Protein AF-A0A7S0B4C8-F1 (afdb_monomer_lite)

Structure (mmCIF, N/CA/C/O backbone):
data_AF-A0A7S0B4C8-F1
#
_entry.id   AF-A0A7S0B4C8-F1
#
loop_
_atom_site.group_PDB
_atom_site.id
_atom_site.type_symbol
_atom_site.label_atom_id
_atom_site.label_alt_id
_atom_site.label_comp_id
_atom_site.label_asym_id
_atom_site.label_entity_id
_atom_site.label_seq_id
_atom_site.pdbx_PDB_ins_code
_atom_site.Cartn_x
_atom_site.Cartn_y
_atom_site.Cartn_z
_atom_site.occupancy
_atom_site.B_iso_or_equiv
_atom_site.auth_seq_id
_atom_site.auth_comp_id
_atom_site.auth_asym_id
_atom_site.auth_atom_id
_atom_site.pdbx_PDB_model_num
ATOM 1 N N . MET A 1 1 ? 34.944 -24.152 -35.923 1.00 38.41 1 MET A N 1
ATOM 2 C CA . MET A 1 1 ? 36.130 -25.032 -36.026 1.00 38.41 1 MET A CA 1
ATOM 3 C C . MET A 1 1 ? 36.689 -24.935 -37.443 1.00 38.41 1 MET A C 1
ATOM 5 O O . MET A 1 1 ? 35.961 -25.227 -38.379 1.00 38.41 1 MET A O 1
ATOM 9 N N . ARG A 1 2 ? 37.928 -24.449 -37.602 1.00 44.91 2 ARG A N 1
ATOM 10 C CA . ARG A 1 2 ? 38.699 -24.447 -38.865 1.00 44.91 2 ARG A CA 1
ATOM 11 C C . ARG A 1 2 ? 39.493 -25.757 -38.984 1.00 44.91 2 ARG A C 1
ATOM 13 O O . ARG A 1 2 ? 39.984 -26.221 -37.957 1.00 44.91 2 ARG A O 1
ATOM 20 N N . PRO A 1 3 ? 39.707 -26.276 -40.201 1.00 48.66 3 PRO A N 1
ATOM 21 C CA . PRO A 1 3 ? 41.049 -26.776 -40.550 1.00 48.66 3 PRO A CA 1
ATOM 22 C C . PRO A 1 3 ? 41.466 -26.334 -41.974 1.00 48.66 3 PRO A C 1
ATOM 24 O O . PRO A 1 3 ? 40.723 -26.551 -42.922 1.00 48.66 3 PRO A O 1
ATOM 27 N N . TYR A 1 4 ? 42.513 -25.513 -42.175 1.00 44.22 4 TYR A N 1
ATOM 28 C CA . TYR A 1 4 ? 43.947 -25.879 -42.317 1.00 44.22 4 TYR A CA 1
ATOM 29 C C . TYR A 1 4 ? 44.130 -27.064 -43.294 1.00 44.22 4 TYR A C 1
ATOM 31 O O . TYR A 1 4 ? 43.660 -28.154 -43.012 1.00 44.22 4 TYR A O 1
ATOM 39 N N . GLY A 1 5 ? 44.695 -26.928 -44.498 1.00 37.41 5 GLY A N 1
ATOM 40 C CA . GLY A 1 5 ? 46.013 -26.376 -44.819 1.00 37.41 5 GLY A CA 1
ATOM 41 C C . GLY A 1 5 ? 46.963 -27.545 -45.117 1.00 37.41 5 GLY A C 1
ATOM 42 O O . GLY A 1 5 ? 47.534 -28.098 -44.186 1.00 37.41 5 GLY A O 1
ATOM 43 N N . VAL A 1 6 ? 47.112 -27.943 -46.389 1.00 39.75 6 VAL A N 1
ATOM 44 C CA . VAL A 1 6 ? 48.067 -28.991 -46.803 1.00 39.75 6 VAL A CA 1
ATOM 45 C C . VAL A 1 6 ? 49.120 -28.386 -47.723 1.00 39.75 6 VAL A C 1
ATOM 47 O O . VAL A 1 6 ? 48.841 -27.881 -48.808 1.00 39.75 6 VAL A O 1
ATOM 50 N N . PHE A 1 7 ? 50.331 -28.418 -47.184 1.00 30.84 7 PHE A N 1
ATOM 51 C CA . PHE A 1 7 ? 51.601 -27.967 -47.717 1.00 30.84 7 PHE A CA 1
ATOM 52 C C . PHE A 1 7 ? 52.074 -28.834 -48.896 1.00 30.84 7 PHE A C 1
ATOM 54 O O . PHE A 1 7 ? 51.949 -30.056 -48.896 1.00 30.84 7 PHE A O 1
ATOM 61 N N . VAL A 1 8 ? 52.678 -28.150 -49.863 1.00 36.78 8 VAL A N 1
ATOM 62 C CA . VAL A 1 8 ? 53.585 -28.631 -50.917 1.00 36.78 8 VAL A CA 1
ATOM 63 C C . VAL A 1 8 ? 54.740 -29.452 -50.321 1.00 36.78 8 VAL A C 1
ATOM 65 O O . VAL A 1 8 ? 55.201 -29.070 -49.250 1.00 36.78 8 VAL A O 1
ATOM 68 N N . ILE A 1 9 ? 55.248 -30.491 -51.021 1.00 33.88 9 ILE A N 1
ATOM 69 C CA . ILE A 1 9 ? 56.693 -30.817 -51.189 1.00 33.88 9 ILE A CA 1
ATOM 70 C C . ILE A 1 9 ? 56.927 -32.106 -52.029 1.00 33.88 9 ILE A C 1
ATOM 72 O O . ILE A 1 9 ? 56.375 -33.162 -51.753 1.00 33.88 9 ILE A O 1
ATOM 76 N N . MET A 1 10 ? 57.821 -31.959 -53.020 1.00 28.95 10 MET A N 1
ATOM 77 C CA . MET A 1 10 ? 58.736 -32.928 -53.664 1.00 28.95 10 MET A CA 1
ATOM 78 C C . MET A 1 10 ? 58.247 -34.204 -54.377 1.00 28.95 10 MET A C 1
ATOM 80 O O . MET A 1 10 ? 57.952 -35.218 -53.756 1.00 28.95 10 MET A O 1
ATOM 84 N N . ALA A 1 11 ? 58.499 -34.234 -55.692 1.00 34.34 11 ALA A N 1
ATOM 85 C CA . ALA A 1 11 ? 59.130 -35.384 -56.349 1.00 34.34 11 ALA A CA 1
ATOM 86 C C . ALA A 1 11 ? 60.043 -34.905 -57.499 1.00 34.34 11 ALA A C 1
ATOM 88 O O . ALA A 1 11 ? 59.593 -34.618 -58.606 1.00 34.34 11 ALA A O 1
ATOM 89 N N . LEU A 1 12 ? 61.339 -34.784 -57.194 1.00 31.47 12 LEU A N 1
ATOM 90 C CA . LEU A 1 12 ? 62.453 -34.633 -58.132 1.00 31.47 12 LEU A CA 1
ATOM 91 C C . LEU A 1 12 ? 63.018 -36.041 -58.382 1.00 31.47 12 LEU A C 1
ATOM 93 O O . LEU A 1 12 ? 63.488 -36.668 -57.435 1.00 31.47 12 LEU A O 1
ATOM 97 N N . ALA A 1 13 ? 62.997 -36.533 -59.623 1.00 36.44 13 ALA A N 1
ATOM 98 C CA . ALA A 1 13 ? 63.696 -37.759 -60.014 1.00 36.44 13 ALA A CA 1
ATOM 99 C C . ALA A 1 13 ? 64.538 -37.506 -61.273 1.00 36.44 13 ALA A C 1
ATOM 101 O O . ALA A 1 13 ? 64.026 -37.220 -62.353 1.00 36.44 13 ALA A O 1
ATOM 102 N N . ILE A 1 14 ? 65.850 -37.575 -61.061 1.00 33.62 14 ILE A N 1
ATOM 103 C CA . ILE A 1 14 ? 66.953 -37.436 -62.010 1.00 33.62 14 ILE A CA 1
ATOM 104 C C . ILE A 1 14 ? 67.253 -38.824 -62.597 1.00 33.62 14 ILE A C 1
ATOM 106 O O . ILE A 1 14 ? 67.375 -39.783 -61.838 1.00 33.62 14 ILE A O 1
ATOM 110 N N . PHE A 1 15 ? 67.439 -38.926 -63.918 1.00 33.50 15 PHE A N 1
ATOM 111 C CA . PHE A 1 15 ? 68.070 -40.084 -64.567 1.00 33.50 15 PHE A CA 1
ATOM 112 C C . PHE A 1 15 ? 69.262 -39.619 -65.423 1.00 33.50 15 PHE A C 1
ATOM 114 O O . PHE A 1 15 ? 69.163 -38.646 -66.170 1.00 33.50 15 PHE A O 1
ATOM 121 N N . VAL A 1 16 ? 70.395 -40.302 -65.250 1.00 40.56 16 VAL A N 1
ATOM 122 C CA . VAL A 1 16 ? 71.755 -40.018 -65.754 1.00 40.56 16 VAL A CA 1
ATOM 123 C C . VAL A 1 16 ? 72.048 -40.890 -67.006 1.00 40.56 16 VAL A C 1
ATOM 125 O O . VAL A 1 16 ? 71.645 -42.048 -67.015 1.00 40.56 16 VAL A O 1
ATOM 128 N N . GLY A 1 17 ? 72.698 -40.336 -68.058 1.00 33.62 17 GLY A N 1
ATOM 129 C CA . GLY A 1 17 ? 73.044 -40.962 -69.382 1.00 33.62 17 GLY A CA 1
ATOM 130 C C . GLY A 1 17 ? 74.317 -41.851 -69.393 1.00 33.62 17 GLY A C 1
ATOM 131 O O . GLY A 1 17 ? 74.589 -42.398 -68.325 1.00 33.62 17 GLY A O 1
ATOM 132 N N . PRO A 1 18 ? 75.191 -41.967 -70.451 1.00 53.03 18 PRO A N 1
ATOM 133 C CA . PRO A 1 18 ? 75.210 -41.683 -71.930 1.00 53.03 18 PRO A CA 1
ATOM 134 C C . PRO A 1 18 ? 75.764 -42.933 -72.745 1.00 53.03 18 PRO A C 1
ATOM 136 O O . PRO A 1 18 ? 75.561 -44.026 -72.218 1.00 53.03 18 PRO A O 1
ATOM 139 N N . PRO A 1 19 ? 76.512 -42.926 -73.906 1.00 49.69 19 PRO A N 1
ATOM 140 C CA . PRO A 1 19 ? 76.831 -41.956 -74.993 1.00 49.69 19 PRO A CA 1
ATOM 141 C C . PRO A 1 19 ? 76.670 -42.499 -76.460 1.00 49.69 19 PRO A C 1
ATOM 143 O O . PRO A 1 19 ? 76.636 -43.702 -76.697 1.00 49.69 19 PRO A O 1
ATOM 146 N N . GLY A 1 20 ? 76.669 -41.630 -77.487 1.00 32.94 20 GLY A N 1
ATOM 147 C CA . GLY A 1 20 ? 76.788 -42.058 -78.899 1.00 32.94 20 GLY A CA 1
ATOM 148 C C . GLY A 1 20 ? 76.720 -40.910 -79.918 1.00 32.94 20 GLY A C 1
ATOM 149 O O . GLY A 1 20 ? 75.717 -40.212 -79.998 1.00 32.94 20 GLY A O 1
ATOM 150 N N . ALA A 1 21 ? 77.811 -40.696 -80.654 1.00 40.06 21 ALA A N 1
ATOM 151 C CA . ALA A 1 21 ? 78.088 -39.567 -81.546 1.00 40.06 21 ALA A CA 1
ATOM 152 C C . ALA A 1 21 ? 77.309 -39.575 -82.879 1.00 40.06 21 ALA A C 1
ATOM 154 O O . ALA A 1 21 ? 77.016 -40.639 -83.416 1.00 40.06 21 ALA A O 1
ATOM 155 N N . GLY A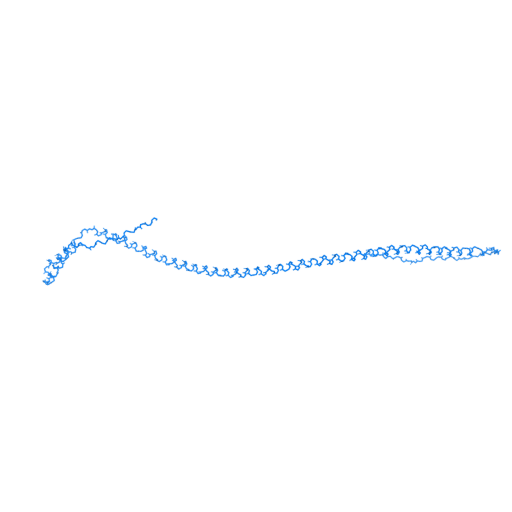 1 22 ? 77.098 -38.394 -83.480 1.00 33.62 22 GLY A N 1
ATOM 156 C CA . GLY A 1 22 ? 76.757 -38.307 -84.904 1.00 33.62 22 GLY A CA 1
ATOM 157 C C . GLY A 1 22 ? 76.148 -36.985 -85.381 1.00 33.62 22 GLY A C 1
ATOM 158 O O . GLY A 1 22 ? 74.953 -36.780 -85.251 1.00 33.62 22 GLY A O 1
ATOM 159 N N . ALA A 1 23 ? 76.992 -36.169 -86.016 1.00 37.25 23 ALA A N 1
ATOM 160 C CA . ALA A 1 23 ? 76.696 -35.218 -87.095 1.00 37.25 23 ALA A CA 1
ATOM 161 C C . ALA A 1 23 ? 75.773 -34.000 -86.855 1.00 37.25 23 ALA A C 1
ATOM 163 O O . ALA A 1 23 ? 74.598 -34.067 -86.509 1.00 37.25 23 ALA A O 1
ATOM 164 N N . ALA A 1 24 ? 76.361 -32.847 -87.175 1.00 43.16 24 ALA A N 1
ATOM 165 C CA . ALA A 1 24 ? 75.749 -31.540 -87.284 1.00 43.16 24 ALA A CA 1
ATOM 166 C C . ALA A 1 24 ? 74.614 -31.480 -88.320 1.00 43.16 24 ALA A C 1
ATOM 168 O O . ALA A 1 24 ? 74.726 -32.003 -89.425 1.00 43.16 24 ALA A O 1
ATOM 169 N N . SER A 1 25 ? 73.565 -30.732 -87.982 1.00 38.59 25 SER A N 1
ATOM 170 C CA . SER A 1 25 ? 72.690 -30.020 -88.920 1.00 38.59 25 SER A CA 1
ATOM 171 C C . SER A 1 25 ? 71.954 -28.939 -88.131 1.00 38.59 25 SER A C 1
ATOM 173 O O . SER A 1 25 ? 70.875 -29.158 -87.584 1.00 38.59 25 SER A O 1
ATOM 175 N N . SER A 1 26 ? 72.562 -27.760 -88.011 1.00 42.69 26 SER A N 1
ATOM 176 C CA . SER A 1 26 ? 71.891 -26.561 -87.514 1.00 42.69 26 SER A CA 1
ATOM 177 C C . SER A 1 26 ? 70.876 -26.084 -88.556 1.00 42.69 26 SER A C 1
ATOM 179 O O . SER A 1 26 ? 71.155 -25.189 -89.349 1.00 42.69 26 SER A O 1
ATOM 181 N N . VAL A 1 27 ? 69.693 -26.698 -88.566 1.00 41.22 27 VAL A N 1
ATOM 182 C CA . VAL A 1 27 ? 68.513 -26.177 -89.263 1.00 41.22 27 VAL A CA 1
ATOM 183 C C . VAL A 1 27 ? 67.783 -25.229 -88.310 1.00 41.22 27 VAL A C 1
ATOM 185 O O . VAL A 1 27 ? 67.171 -25.627 -87.322 1.00 41.22 27 VAL A O 1
ATOM 188 N N . SER A 1 28 ? 67.982 -23.939 -88.582 1.00 44.34 28 SER A N 1
ATOM 189 C CA . SER A 1 28 ? 67.170 -22.775 -88.208 1.00 44.34 28 SER A CA 1
ATOM 190 C C . SER A 1 28 ? 66.176 -22.947 -87.046 1.00 44.34 28 SER A C 1
ATOM 192 O O . SER A 1 28 ? 64.969 -23.072 -87.249 1.00 44.34 28 SER A O 1
ATOM 194 N N . ARG A 1 29 ? 66.654 -22.809 -85.806 1.00 45.81 29 ARG A N 1
ATOM 195 C CA . ARG A 1 29 ? 65.808 -22.564 -84.624 1.00 45.81 29 ARG A CA 1
ATOM 196 C C . ARG A 1 29 ? 65.840 -21.075 -84.248 1.00 45.81 29 ARG A C 1
ATOM 198 O O . ARG A 1 29 ? 66.124 -20.710 -83.118 1.00 45.81 29 ARG A O 1
ATOM 205 N N . GLY A 1 30 ? 65.629 -20.212 -85.245 1.00 40.44 30 GLY A N 1
ATOM 206 C CA . GLY A 1 30 ? 65.737 -18.750 -85.115 1.00 40.44 30 GLY A CA 1
ATOM 207 C C . GLY A 1 30 ? 64.424 -17.982 -85.289 1.00 40.44 30 GLY A C 1
ATOM 208 O O . GLY A 1 30 ? 64.361 -16.813 -84.930 1.00 40.44 30 GLY A O 1
ATOM 209 N N . SER A 1 31 ? 63.364 -18.614 -85.803 1.00 40.47 31 SER A N 1
ATOM 210 C CA . SER A 1 31 ? 62.107 -17.923 -86.144 1.00 40.47 31 SER A CA 1
ATOM 211 C C . SER A 1 31 ? 60.875 -18.385 -85.357 1.00 40.47 31 SER A C 1
ATOM 213 O O . SER A 1 31 ? 59.872 -17.683 -85.358 1.00 40.47 31 SER A O 1
ATOM 215 N N . GLN A 1 32 ? 60.923 -19.515 -84.639 1.00 45.97 32 GLN A N 1
ATOM 216 C CA . GLN A 1 32 ? 59.782 -19.993 -83.833 1.00 45.97 32 GLN A CA 1
ATOM 217 C C . GLN A 1 32 ? 59.845 -19.590 -82.350 1.00 45.97 32 GLN A C 1
ATOM 219 O O . GLN A 1 32 ? 58.805 -19.484 -81.706 1.00 45.97 32 GLN A O 1
ATOM 224 N N . GLN A 1 33 ? 61.030 -19.314 -81.796 1.00 51.06 33 GLN A N 1
ATOM 225 C CA . GLN A 1 33 ? 61.182 -18.931 -80.383 1.00 51.06 33 GLN A CA 1
ATOM 226 C C . GLN A 1 33 ? 60.802 -17.469 -80.116 1.00 51.06 33 GLN A C 1
ATOM 228 O O . GLN A 1 33 ? 60.230 -17.168 -79.072 1.00 51.06 33 GLN A O 1
ATOM 233 N N . SER A 1 34 ? 61.044 -16.575 -81.076 1.00 52.34 34 SER A N 1
ATOM 234 C CA . SER A 1 34 ? 60.618 -15.173 -81.008 1.00 52.34 34 SER A CA 1
ATOM 235 C C . SER A 1 34 ? 59.100 -15.032 -81.160 1.00 52.34 34 SER A C 1
ATOM 237 O O . SER A 1 34 ? 58.476 -14.319 -80.379 1.00 52.34 34 SER A O 1
ATOM 239 N N . VAL A 1 35 ? 58.478 -15.776 -82.082 1.00 58.84 35 VAL A N 1
ATOM 240 C CA . VAL A 1 35 ? 57.016 -15.763 -82.275 1.00 58.84 35 VAL A CA 1
ATOM 241 C C . VAL A 1 35 ? 56.285 -16.385 -81.076 1.00 58.84 35 VAL A C 1
ATOM 243 O O . VAL A 1 35 ? 55.300 -15.816 -80.606 1.00 58.84 35 VAL A O 1
ATOM 246 N N . ALA A 1 36 ? 56.795 -17.485 -80.506 1.00 64.31 36 ALA A N 1
ATOM 247 C CA . ALA A 1 36 ? 56.223 -18.099 -79.302 1.00 64.31 36 ALA A CA 1
ATOM 248 C C . ALA A 1 36 ? 56.399 -17.233 -78.037 1.00 64.31 36 ALA A C 1
ATOM 250 O O . ALA A 1 36 ? 55.502 -17.186 -77.192 1.00 64.31 36 ALA A O 1
ATOM 251 N N . ALA A 1 37 ? 57.522 -16.517 -77.901 1.00 71.94 37 ALA A N 1
ATOM 252 C CA . ALA A 1 37 ? 57.744 -15.580 -76.798 1.00 71.94 37 ALA A CA 1
ATOM 253 C C . ALA A 1 37 ? 56.816 -14.355 -76.888 1.00 71.94 37 ALA A C 1
ATOM 255 O O . ALA A 1 37 ? 56.207 -13.980 -75.887 1.00 71.94 37 ALA A O 1
ATOM 256 N N . VAL A 1 38 ? 56.627 -13.785 -78.084 1.00 73.75 38 VAL A N 1
ATOM 257 C CA . VAL A 1 38 ? 55.701 -12.659 -78.307 1.00 73.75 38 VAL A CA 1
ATOM 258 C C . VAL A 1 38 ? 54.241 -13.086 -78.104 1.00 73.75 38 VAL A C 1
ATOM 260 O O . VAL A 1 38 ? 53.495 -12.386 -77.423 1.00 73.75 38 VAL A O 1
ATOM 263 N N . GLN A 1 39 ? 53.831 -14.269 -78.576 1.00 78.12 39 GLN A N 1
ATOM 264 C CA . GLN A 1 39 ? 52.499 -14.820 -78.281 1.00 78.12 39 GLN A CA 1
ATOM 265 C C . GLN A 1 39 ? 52.269 -15.046 -76.779 1.00 78.12 39 GLN A C 1
ATOM 267 O O . GLN A 1 39 ? 51.164 -14.821 -76.288 1.00 78.12 39 GLN A O 1
ATOM 272 N N . LYS A 1 40 ? 53.300 -15.451 -76.025 1.00 80.31 40 LYS A N 1
ATOM 273 C CA . LYS A 1 40 ? 53.206 -15.630 -74.569 1.00 80.31 40 LYS A CA 1
ATOM 274 C C . LYS A 1 40 ? 53.049 -14.298 -73.829 1.00 80.31 40 LYS A C 1
ATOM 276 O O . LYS A 1 40 ? 52.276 -14.240 -72.877 1.00 80.31 40 LYS A O 1
ATOM 281 N N . VAL A 1 41 ? 53.704 -13.232 -74.293 1.00 81.50 41 VAL A N 1
ATOM 282 C CA . VAL A 1 41 ? 53.503 -11.868 -73.771 1.00 81.50 41 VAL A CA 1
ATOM 283 C C . VAL A 1 41 ? 52.101 -11.352 -74.104 1.00 81.50 41 VAL A C 1
ATOM 285 O O . VAL A 1 41 ? 51.423 -10.848 -73.215 1.00 81.50 41 VAL A O 1
ATOM 288 N N . ILE A 1 42 ? 51.610 -11.551 -75.333 1.00 82.31 42 ILE A N 1
ATOM 289 C CA . ILE A 1 42 ? 50.233 -11.183 -75.714 1.00 82.31 42 ILE A CA 1
ATOM 290 C C . ILE A 1 42 ? 49.210 -11.948 -74.866 1.00 82.31 42 ILE A C 1
ATOM 292 O O . ILE A 1 42 ? 48.239 -11.357 -74.396 1.00 82.31 42 ILE A O 1
ATOM 296 N N . LYS A 1 43 ? 49.444 -13.240 -74.603 1.00 85.25 43 LYS A N 1
ATOM 297 C CA . LYS A 1 43 ? 48.588 -14.048 -73.728 1.00 85.25 43 LYS A CA 1
ATOM 298 C C . LYS A 1 43 ? 48.618 -13.554 -72.281 1.00 85.25 43 LYS A C 1
ATOM 300 O O . LYS A 1 43 ? 47.562 -13.413 -71.687 1.00 85.25 43 LYS A O 1
ATOM 305 N N . MET A 1 44 ? 49.790 -13.210 -71.743 1.00 83.38 44 MET A N 1
ATOM 306 C CA . MET A 1 44 ? 49.914 -12.658 -70.390 1.00 83.38 44 MET A CA 1
ATOM 307 C C . MET A 1 44 ? 49.238 -11.282 -70.262 1.00 83.38 44 MET A C 1
ATOM 309 O O . MET A 1 44 ? 48.543 -11.045 -69.280 1.00 83.38 44 MET A O 1
ATOM 313 N N . LEU A 1 45 ? 49.360 -10.406 -71.267 1.00 84.38 45 LEU A N 1
ATOM 314 C CA . LEU A 1 45 ? 48.648 -9.121 -71.305 1.00 84.38 45 LEU A CA 1
ATOM 315 C C . LEU A 1 45 ? 47.131 -9.306 -71.445 1.00 84.38 45 LEU A C 1
ATOM 317 O O . LEU A 1 45 ? 46.362 -8.601 -70.793 1.00 84.38 45 LEU A O 1
ATOM 321 N N . THR A 1 46 ? 46.693 -10.284 -72.240 1.00 85.56 46 THR A N 1
ATOM 322 C CA . THR A 1 46 ? 45.270 -10.628 -72.377 1.00 85.56 46 THR A CA 1
ATOM 323 C C . THR A 1 46 ? 44.721 -11.178 -71.059 1.00 85.56 46 THR A C 1
ATOM 325 O O . THR A 1 46 ? 43.706 -10.681 -70.575 1.00 85.56 46 THR A O 1
ATOM 328 N N . ASP A 1 47 ? 45.426 -12.109 -70.417 1.00 88.00 47 ASP A N 1
ATOM 329 C CA . ASP A 1 47 ? 45.053 -12.682 -69.120 1.00 88.00 47 ASP A CA 1
ATOM 330 C C . ASP A 1 47 ? 45.037 -11.617 -68.011 1.00 88.00 47 ASP A C 1
ATOM 332 O O . ASP A 1 47 ? 44.128 -11.612 -67.183 1.00 88.00 47 ASP A O 1
ATOM 336 N N . MET A 1 48 ? 45.988 -10.674 -68.004 1.00 84.69 48 MET A N 1
ATOM 337 C CA . MET A 1 48 ? 45.961 -9.530 -67.084 1.00 84.69 48 MET A CA 1
ATOM 338 C C . MET A 1 48 ? 44.773 -8.606 -67.359 1.00 84.69 48 MET A C 1
ATOM 340 O O . MET A 1 48 ? 44.110 -8.187 -66.416 1.00 84.69 48 MET A O 1
ATOM 344 N N . SER A 1 49 ? 44.441 -8.336 -68.624 1.00 85.94 49 SER A N 1
ATOM 345 C CA . SER A 1 49 ? 43.273 -7.511 -68.963 1.00 85.94 49 SER A CA 1
ATOM 346 C C . SER A 1 49 ? 41.951 -8.152 -68.521 1.00 85.94 49 SER A C 1
ATOM 348 O O . SER A 1 49 ? 41.044 -7.455 -68.068 1.00 85.94 49 SER A O 1
ATOM 350 N N . VAL A 1 50 ? 41.848 -9.483 -68.603 1.00 91.12 50 VAL A N 1
ATOM 351 C CA . VAL A 1 50 ? 40.679 -10.239 -68.137 1.00 91.12 50 VAL A CA 1
ATOM 352 C C . VAL A 1 50 ? 40.620 -10.252 -66.610 1.00 91.12 50 VAL A C 1
ATOM 354 O O . VAL A 1 50 ? 39.548 -10.027 -66.055 1.00 91.12 50 VAL A O 1
ATOM 357 N N . LYS A 1 51 ? 41.755 -10.448 -65.925 1.00 89.12 51 LYS A N 1
ATOM 358 C CA . LYS A 1 51 ? 41.832 -10.389 -64.456 1.00 89.12 51 LYS A CA 1
ATOM 359 C C . LYS A 1 51 ? 41.450 -9.017 -63.915 1.00 89.12 51 LYS A C 1
ATOM 361 O O . LYS A 1 51 ? 40.573 -8.957 -63.068 1.00 89.12 51 LYS A O 1
ATOM 366 N N . VAL A 1 52 ? 41.995 -7.935 -64.474 1.00 90.56 52 VAL A N 1
ATOM 367 C CA . VAL A 1 52 ? 41.659 -6.561 -64.062 1.00 90.56 52 VAL A CA 1
ATOM 368 C C . VAL A 1 52 ? 40.170 -6.272 -64.266 1.00 90.56 52 VAL A C 1
ATOM 370 O O . VAL A 1 52 ? 39.534 -5.692 -63.394 1.00 90.56 52 VAL A O 1
ATOM 373 N N . LYS A 1 53 ? 39.571 -6.717 -65.380 1.00 90.12 53 LYS A N 1
ATOM 374 C CA . LYS A 1 53 ? 38.122 -6.571 -65.595 1.00 90.12 53 LYS A CA 1
ATOM 375 C C . LYS A 1 53 ? 37.302 -7.383 -64.597 1.00 90.12 53 LYS A C 1
ATOM 377 O O . LYS A 1 53 ? 36.269 -6.900 -64.146 1.00 90.12 53 LYS A O 1
ATOM 382 N N . LYS A 1 54 ? 37.727 -8.602 -64.266 1.00 92.88 54 LYS A N 1
ATOM 383 C CA . LYS A 1 54 ? 37.031 -9.445 -63.290 1.00 92.88 54 LYS A CA 1
ATOM 384 C C . LYS A 1 54 ? 37.129 -8.854 -61.882 1.00 92.88 54 LYS A C 1
ATOM 386 O O . LYS A 1 54 ? 36.099 -8.631 -61.266 1.00 92.88 54 LYS A O 1
ATOM 391 N N . GLU A 1 55 ? 38.335 -8.522 -61.431 1.00 88.19 55 GLU A N 1
ATOM 392 C CA . GLU A 1 55 ? 38.592 -7.919 -60.117 1.00 88.19 55 GLU A CA 1
ATOM 393 C C . GLU A 1 55 ? 37.882 -6.567 -59.970 1.00 88.19 55 GLU A C 1
ATOM 395 O O . GLU A 1 55 ? 37.278 -6.313 -58.937 1.00 88.19 55 GLU A O 1
ATOM 400 N N . SER A 1 56 ? 37.836 -5.749 -61.027 1.00 86.81 56 SER A N 1
ATOM 401 C CA . SER A 1 56 ? 37.086 -4.487 -61.017 1.00 86.81 56 SER A CA 1
ATOM 402 C C . SER A 1 56 ? 35.569 -4.683 -60.907 1.00 86.81 56 SER A C 1
ATOM 404 O O . SER A 1 56 ? 34.899 -3.873 -60.268 1.00 86.81 56 SER A O 1
ATOM 406 N N . ASN A 1 57 ? 34.999 -5.728 -61.519 1.00 90.81 57 ASN A N 1
ATOM 407 C CA . ASN A 1 57 ? 33.576 -6.039 -61.349 1.00 90.81 57 ASN A CA 1
ATOM 408 C C . ASN A 1 57 ? 33.296 -6.624 -59.958 1.00 90.81 57 ASN A C 1
ATOM 410 O O . ASN A 1 57 ? 32.334 -6.213 -59.314 1.00 90.81 57 ASN A O 1
ATOM 414 N N . ASP A 1 58 ? 34.147 -7.533 -59.477 1.00 92.00 58 ASP A N 1
ATOM 415 C CA . ASP A 1 58 ? 34.020 -8.141 -58.150 1.00 92.00 58 ASP A CA 1
ATOM 416 C C . ASP A 1 58 ? 34.129 -7.069 -57.041 1.00 92.00 58 ASP A C 1
ATOM 418 O O . ASP A 1 58 ? 33.339 -7.073 -56.096 1.00 92.00 58 ASP A O 1
ATOM 422 N N . GLU A 1 59 ? 35.028 -6.088 -57.189 1.00 87.75 59 GLU A N 1
ATOM 423 C CA . GLU A 1 59 ? 35.165 -4.947 -56.274 1.00 87.75 59 GLU A CA 1
ATOM 424 C C . GLU A 1 59 ? 33.954 -4.005 -56.328 1.00 87.75 59 GLU A C 1
ATOM 426 O O . GLU A 1 59 ? 33.461 -3.587 -55.282 1.00 87.75 59 GLU A O 1
ATOM 431 N N . GLN A 1 60 ? 33.409 -3.715 -57.515 1.00 90.50 60 GLN A N 1
ATOM 432 C CA . GLN A 1 60 ? 32.187 -2.910 -57.644 1.00 90.50 60 GLN A CA 1
ATOM 433 C C . GLN A 1 60 ? 30.986 -3.573 -56.958 1.00 90.50 60 GLN A C 1
ATOM 435 O O . GLN A 1 60 ? 30.213 -2.895 -56.279 1.00 90.50 60 GLN A O 1
ATOM 440 N N . VAL A 1 61 ? 30.840 -4.895 -57.091 1.00 92.88 61 VAL A N 1
ATOM 441 C CA . VAL A 1 61 ? 29.773 -5.650 -56.419 1.00 92.88 61 VAL A CA 1
ATOM 442 C C . VAL A 1 61 ? 29.984 -5.657 -54.904 1.00 92.88 61 VAL A C 1
ATOM 444 O O . VAL A 1 61 ? 29.035 -5.395 -54.164 1.00 92.88 61 VAL A O 1
ATOM 447 N N . ALA A 1 62 ? 31.210 -5.896 -54.431 1.00 91.62 62 ALA A N 1
ATOM 448 C CA . ALA A 1 62 ? 31.531 -5.861 -53.005 1.00 91.62 62 ALA A CA 1
ATOM 449 C C . ALA A 1 62 ? 31.305 -4.465 -52.397 1.00 91.62 62 ALA A C 1
ATOM 451 O O . ALA A 1 62 ? 30.745 -4.350 -51.308 1.00 91.62 62 ALA A O 1
ATOM 452 N N . PHE A 1 63 ? 31.668 -3.398 -53.115 1.00 93.06 63 PHE A N 1
ATOM 453 C CA . PHE A 1 63 ? 31.447 -2.020 -52.681 1.00 93.06 63 PHE A CA 1
ATOM 454 C C . PHE A 1 63 ? 29.958 -1.657 -52.638 1.00 93.06 63 PHE A C 1
ATOM 456 O O . PHE A 1 63 ? 29.504 -1.021 -51.682 1.00 93.06 63 PHE A O 1
ATOM 463 N N . ALA A 1 64 ? 29.175 -2.097 -53.628 1.00 93.50 64 ALA A N 1
ATOM 464 C CA . ALA A 1 64 ? 27.726 -1.917 -53.626 1.00 93.50 64 ALA A CA 1
ATOM 465 C C . ALA A 1 64 ? 27.074 -2.644 -52.438 1.00 93.50 64 ALA A C 1
ATOM 467 O O . ALA A 1 64 ? 26.299 -2.035 -51.702 1.00 93.50 64 ALA A O 1
ATOM 468 N N . GLN A 1 65 ? 27.445 -3.907 -52.195 1.00 93.62 65 GLN A N 1
ATOM 469 C CA . GLN A 1 65 ? 26.968 -4.683 -51.044 1.00 93.62 65 GLN A CA 1
ATOM 470 C C . GLN A 1 65 ? 27.343 -4.024 -49.713 1.00 93.62 65 GLN A C 1
ATOM 472 O O . GLN A 1 65 ? 26.492 -3.892 -48.836 1.00 93.62 65 GLN A O 1
ATOM 477 N N . PHE A 1 66 ? 28.590 -3.568 -49.572 1.00 93.75 66 PHE A N 1
ATOM 478 C CA . PHE A 1 66 ? 29.055 -2.883 -48.370 1.00 93.75 66 PHE A CA 1
ATOM 479 C C . PHE A 1 66 ? 28.304 -1.568 -48.132 1.00 93.75 66 PHE A C 1
ATOM 481 O O . PHE A 1 66 ? 27.860 -1.309 -47.018 1.00 93.75 66 PHE A O 1
ATOM 488 N N . THR A 1 67 ? 28.081 -0.770 -49.179 1.00 94.06 67 THR A N 1
ATOM 489 C CA . THR A 1 67 ? 27.324 0.488 -49.079 1.00 94.06 67 THR A CA 1
ATOM 490 C C . THR A 1 67 ? 25.877 0.230 -48.661 1.00 94.06 67 THR A C 1
ATOM 492 O O . THR A 1 67 ? 25.355 0.912 -47.777 1.00 94.06 67 THR A O 1
ATOM 495 N N . THR A 1 68 ? 25.232 -0.784 -49.248 1.00 94.06 68 THR A N 1
ATOM 496 C CA . THR A 1 68 ? 23.888 -1.201 -48.839 1.00 94.06 68 THR A CA 1
ATOM 497 C C . THR A 1 68 ? 23.874 -1.653 -47.381 1.00 94.06 68 THR A C 1
ATOM 499 O O . THR A 1 68 ? 23.025 -1.180 -46.628 1.00 94.06 68 THR A O 1
ATOM 502 N N . TRP A 1 69 ? 24.834 -2.476 -46.952 1.00 95.50 69 TRP A N 1
ATOM 503 C CA . TRP A 1 69 ? 24.952 -2.897 -45.556 1.00 95.50 69 TRP A CA 1
ATOM 504 C C . TRP A 1 69 ? 25.123 -1.704 -44.609 1.00 95.50 69 TRP A C 1
ATOM 506 O O . TRP A 1 69 ? 24.348 -1.571 -43.669 1.00 95.50 69 TRP A O 1
ATOM 516 N N . CYS A 1 70 ? 26.032 -0.766 -44.899 1.00 95.88 70 CYS A N 1
ATOM 517 C CA . CYS A 1 70 ? 26.199 0.441 -44.086 1.00 95.88 70 CYS A CA 1
ATOM 518 C C . CYS A 1 70 ? 24.907 1.264 -43.986 1.00 95.88 70 CYS A C 1
ATOM 520 O O . CYS A 1 70 ? 24.600 1.790 -42.916 1.00 95.88 70 CYS A O 1
ATOM 522 N N . SER A 1 71 ? 24.143 1.378 -45.079 1.00 93.75 71 SER A N 1
ATOM 523 C CA . SER A 1 71 ? 22.868 2.103 -45.075 1.00 93.75 71 SER A CA 1
ATOM 524 C C . SER A 1 71 ? 21.783 1.394 -44.257 1.00 93.75 71 SER A C 1
ATOM 526 O O . SER A 1 71 ? 21.064 2.056 -43.511 1.00 93.75 71 SER A O 1
ATOM 528 N N . GLN A 1 72 ? 21.702 0.062 -44.348 1.00 95.00 72 GLN A N 1
ATOM 529 C CA . GLN A 1 72 ? 20.743 -0.753 -43.602 1.00 95.00 72 GLN A CA 1
ATOM 530 C C . GLN A 1 72 ? 21.068 -0.760 -42.110 1.00 95.00 72 GLN A C 1
ATOM 532 O O . GLN A 1 72 ? 20.188 -0.501 -41.298 1.00 95.00 72 GLN A O 1
ATOM 537 N N . GLU A 1 73 ? 22.335 -0.964 -41.756 1.00 95.56 73 GLU A N 1
ATOM 538 C CA . GLU A 1 73 ? 22.797 -0.984 -40.369 1.00 95.56 73 GLU A CA 1
ATOM 539 C C . GLU A 1 73 ? 22.596 0.385 -39.702 1.00 95.56 73 GLU A C 1
ATOM 541 O O . GLU A 1 73 ? 22.073 0.488 -38.596 1.00 95.56 73 GLU A O 1
ATOM 546 N N . SER A 1 74 ? 22.920 1.470 -40.416 1.00 93.81 74 SER A N 1
ATOM 547 C CA . SER A 1 74 ? 22.693 2.832 -39.919 1.00 93.81 74 SER A CA 1
ATOM 548 C C . SER A 1 74 ? 21.209 3.149 -39.721 1.00 93.81 74 SER A C 1
ATOM 550 O O . SER A 1 74 ? 20.874 3.946 -38.846 1.00 93.81 74 SER A O 1
ATOM 552 N N . ALA A 1 75 ? 20.322 2.585 -40.545 1.00 95.62 75 ALA A N 1
ATOM 553 C CA . ALA A 1 75 ? 18.879 2.729 -40.372 1.00 95.62 75 ALA A CA 1
ATOM 554 C C . ALA A 1 75 ? 18.381 1.895 -39.181 1.00 95.62 75 ALA A C 1
ATOM 556 O O . ALA A 1 75 ? 17.716 2.449 -38.309 1.00 95.62 75 ALA A O 1
ATOM 557 N N . SER A 1 76 ? 18.791 0.624 -39.090 1.00 94.62 76 SER A N 1
ATOM 558 C CA . SER A 1 76 ? 18.444 -0.279 -37.983 1.00 94.62 76 SER A CA 1
ATOM 559 C C . SER A 1 76 ? 18.847 0.309 -36.635 1.00 94.62 76 SER A C 1
ATOM 561 O O . SER A 1 76 ? 18.009 0.429 -35.748 1.00 94.62 76 SER A O 1
ATOM 563 N N . PHE A 1 77 ? 20.088 0.791 -36.497 1.00 94.81 77 PHE A N 1
ATOM 564 C CA . PHE A 1 77 ? 20.535 1.411 -35.250 1.00 94.81 77 PHE A CA 1
ATOM 565 C C . PHE A 1 77 ? 19.738 2.665 -34.887 1.00 94.81 77 PHE A C 1
ATOM 567 O O . PHE A 1 77 ? 19.471 2.897 -33.712 1.00 94.81 77 PHE A O 1
ATOM 574 N N . LYS A 1 78 ? 19.330 3.487 -35.862 1.00 95.94 78 LYS A N 1
ATOM 575 C CA . LYS A 1 78 ? 18.486 4.661 -35.579 1.00 95.94 78 LYS A CA 1
ATOM 576 C C . LYS A 1 78 ? 17.095 4.256 -35.101 1.00 95.94 78 LYS A C 1
ATOM 578 O O . LYS A 1 78 ? 16.577 4.883 -34.179 1.00 95.94 78 LYS A O 1
ATOM 583 N N . ASP A 1 79 ? 16.509 3.227 -35.704 1.00 96.25 79 ASP A N 1
ATOM 584 C CA . ASP A 1 79 ? 15.215 2.696 -35.279 1.00 96.25 79 ASP A CA 1
ATOM 585 C C . ASP A 1 79 ? 15.288 2.056 -33.890 1.00 96.25 79 ASP A C 1
ATOM 587 O O . ASP A 1 79 ? 14.403 2.292 -33.069 1.00 96.25 79 ASP A O 1
ATOM 591 N N . GLU A 1 80 ? 16.360 1.323 -33.587 1.00 96.25 80 GLU A N 1
ATOM 592 C CA . GLU A 1 80 ? 16.617 0.771 -32.254 1.00 96.25 80 GLU A CA 1
ATOM 593 C C . GLU A 1 80 ? 16.807 1.871 -31.208 1.00 96.25 80 GLU A C 1
ATOM 595 O O . GLU A 1 80 ? 16.199 1.806 -30.143 1.00 96.25 80 GLU A O 1
ATOM 600 N N . ILE A 1 81 ? 17.588 2.915 -31.509 1.00 97.12 81 ILE A N 1
ATOM 601 C CA . ILE A 1 81 ? 17.761 4.066 -30.609 1.00 97.12 81 ILE A CA 1
ATOM 602 C C . ILE A 1 81 ? 16.414 4.736 -30.335 1.00 97.12 81 ILE A C 1
AT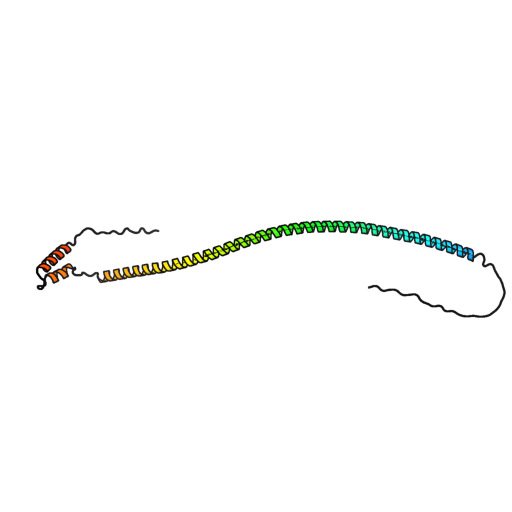OM 604 O O . ILE A 1 81 ? 16.106 5.035 -29.183 1.00 97.12 81 ILE A O 1
ATOM 608 N N . ARG A 1 82 ? 15.597 4.950 -31.372 1.00 96.75 82 ARG A N 1
ATOM 609 C CA . ARG A 1 82 ? 14.263 5.537 -31.215 1.00 96.75 82 ARG A CA 1
ATOM 610 C C . ARG A 1 82 ? 13.367 4.652 -30.348 1.00 96.75 82 ARG A C 1
ATOM 612 O O . ARG A 1 82 ? 12.783 5.156 -29.397 1.00 96.75 82 ARG A O 1
ATOM 619 N N . LYS A 1 83 ? 13.295 3.349 -30.634 1.00 96.38 83 LYS A N 1
ATOM 620 C CA . LYS A 1 83 ? 12.483 2.397 -29.862 1.00 96.38 83 LYS A CA 1
ATOM 621 C C . LYS A 1 83 ? 12.924 2.338 -28.400 1.00 96.38 83 LYS A C 1
ATOM 623 O O . LYS A 1 83 ? 12.084 2.395 -27.513 1.00 96.38 83 LYS A O 1
ATOM 628 N N . ASN A 1 84 ? 14.230 2.287 -28.151 1.00 96.25 84 ASN A N 1
ATOM 629 C CA . ASN A 1 84 ? 14.770 2.281 -26.796 1.00 96.25 84 ASN A CA 1
ATOM 630 C C . ASN A 1 84 ? 14.478 3.601 -26.072 1.00 96.25 84 ASN A C 1
ATOM 632 O O . ASN A 1 84 ? 14.152 3.571 -24.894 1.00 96.25 84 ASN A O 1
ATOM 636 N N . SER A 1 85 ? 14.542 4.749 -26.757 1.00 96.81 85 SER A N 1
ATOM 637 C CA . SER A 1 85 ? 14.156 6.041 -26.173 1.00 96.81 85 SER A CA 1
ATOM 638 C C . SER A 1 85 ? 12.673 6.073 -25.793 1.00 96.81 85 SER A C 1
ATOM 640 O O . SER A 1 85 ? 12.341 6.511 -24.700 1.00 96.81 85 SER A O 1
ATOM 642 N N . GLU A 1 86 ? 11.790 5.572 -26.663 1.00 96.69 86 GLU A N 1
ATOM 643 C CA . GLU A 1 86 ? 10.352 5.457 -26.378 1.00 96.69 86 GLU A CA 1
ATOM 644 C C . GLU A 1 86 ? 10.092 4.517 -25.183 1.00 96.69 86 GLU A C 1
ATOM 646 O O . GLU A 1 86 ? 9.277 4.823 -24.314 1.00 96.69 86 GLU A O 1
ATOM 651 N N . GLU A 1 87 ? 10.803 3.386 -25.101 1.00 96.81 87 GLU A N 1
ATOM 652 C CA . GLU A 1 87 ? 10.723 2.455 -23.967 1.00 96.81 87 GLU A CA 1
ATOM 653 C C . GLU A 1 87 ? 11.232 3.087 -22.663 1.00 96.81 87 GLU A C 1
ATOM 655 O O . GLU A 1 87 ? 10.613 2.892 -21.618 1.00 96.81 87 GLU A O 1
ATOM 660 N N . MET A 1 88 ? 12.312 3.873 -22.711 1.00 96.69 88 MET A N 1
ATOM 661 C CA . MET A 1 88 ? 12.815 4.613 -21.550 1.00 96.69 88 MET A CA 1
ATOM 662 C C . MET A 1 88 ? 11.780 5.611 -21.028 1.00 96.69 88 MET A C 1
ATOM 664 O O . MET A 1 88 ? 11.486 5.598 -19.835 1.00 96.69 88 MET A O 1
ATOM 668 N N . ASP A 1 89 ? 11.164 6.400 -21.910 1.00 96.81 89 ASP A N 1
ATOM 669 C CA . ASP A 1 89 ? 10.132 7.369 -21.521 1.00 96.81 89 ASP A CA 1
ATOM 670 C C . ASP A 1 89 ? 8.902 6.676 -20.902 1.00 96.81 89 ASP A C 1
ATOM 672 O O . ASP A 1 89 ? 8.332 7.147 -19.913 1.00 96.81 89 ASP A O 1
ATOM 676 N N . MET A 1 90 ? 8.501 5.525 -21.453 1.00 96.50 90 MET A N 1
ATOM 677 C CA . MET A 1 90 ? 7.408 4.711 -20.910 1.00 96.50 90 MET A CA 1
ATOM 678 C C . MET A 1 90 ? 7.737 4.153 -19.521 1.00 96.50 90 MET A C 1
ATOM 680 O O . MET A 1 90 ? 6.894 4.220 -18.622 1.00 96.50 90 MET A O 1
ATOM 684 N N . LEU A 1 91 ? 8.951 3.630 -19.332 1.00 97.38 91 LEU A N 1
ATOM 685 C CA . LEU A 1 91 ? 9.411 3.121 -18.040 1.00 97.38 91 LEU A CA 1
ATOM 686 C C . LEU A 1 91 ? 9.515 4.243 -17.000 1.00 97.38 91 LEU A C 1
ATOM 688 O O . LEU A 1 91 ? 9.091 4.050 -15.863 1.00 97.38 91 LEU A O 1
ATOM 692 N N . ASP A 1 92 ? 9.995 5.428 -17.376 1.00 97.44 92 ASP A N 1
ATOM 693 C CA . ASP A 1 92 ? 10.060 6.585 -16.477 1.00 97.44 92 ASP A CA 1
ATOM 694 C C . ASP A 1 92 ? 8.661 7.061 -16.056 1.00 97.44 92 ASP A C 1
ATOM 696 O O . ASP A 1 92 ? 8.423 7.368 -14.880 1.00 97.44 92 ASP A O 1
ATOM 700 N N . ALA A 1 93 ? 7.695 7.057 -16.980 1.00 97.94 93 ALA A N 1
ATOM 701 C CA . ALA A 1 93 ? 6.299 7.342 -16.661 1.00 97.94 93 ALA A CA 1
ATOM 702 C C . ALA A 1 93 ? 5.703 6.297 -15.697 1.00 97.94 93 ALA A C 1
ATOM 704 O O . ALA A 1 93 ? 5.006 6.657 -14.740 1.00 97.94 93 ALA A O 1
ATOM 705 N N . GLU A 1 94 ? 5.998 5.011 -15.907 1.00 97.31 94 GLU A N 1
ATOM 706 C CA . GLU A 1 94 ? 5.562 3.926 -15.023 1.00 97.31 94 GLU A CA 1
ATOM 707 C C . GLU A 1 94 ? 6.197 4.035 -13.629 1.00 97.31 94 GLU A C 1
ATOM 709 O O . GLU A 1 94 ? 5.490 3.930 -12.624 1.00 97.31 94 GLU A O 1
ATOM 714 N N . ILE A 1 95 ? 7.492 4.356 -13.541 1.00 97.88 95 ILE A N 1
ATOM 715 C CA . ILE A 1 95 ? 8.188 4.632 -12.277 1.00 97.88 95 ILE A CA 1
ATOM 716 C C . ILE A 1 95 ? 7.519 5.796 -11.538 1.00 97.88 95 ILE A C 1
ATOM 718 O O . ILE A 1 95 ? 7.279 5.706 -10.328 1.00 97.88 95 ILE A O 1
ATOM 722 N N . GLY A 1 96 ? 7.176 6.880 -12.239 1.00 97.50 96 GLY A N 1
ATOM 723 C CA . GLY A 1 96 ? 6.481 8.028 -11.653 1.00 97.50 96 GLY A CA 1
ATOM 724 C C . GLY A 1 96 ? 5.102 7.665 -11.091 1.00 97.50 96 GLY A C 1
ATOM 725 O O . GLY A 1 96 ? 4.746 8.070 -9.974 1.00 97.50 96 GLY A O 1
ATOM 726 N N . LYS A 1 97 ? 4.345 6.846 -11.830 1.00 97.62 97 LYS A N 1
ATOM 727 C CA . LYS A 1 97 ? 3.046 6.320 -11.397 1.00 97.62 97 LYS A CA 1
ATOM 728 C C . LYS A 1 97 ? 3.188 5.441 -10.155 1.00 97.62 97 LYS A C 1
ATOM 730 O O . LYS A 1 97 ? 2.565 5.737 -9.136 1.00 97.62 97 LYS A O 1
ATOM 735 N N . LEU A 1 98 ? 4.046 4.422 -10.206 1.00 97.00 98 LEU A N 1
ATOM 736 C CA . LEU A 1 98 ? 4.274 3.496 -9.093 1.00 97.00 98 LEU A CA 1
ATOM 737 C C . LEU A 1 98 ? 4.777 4.228 -7.845 1.00 97.00 98 LEU A C 1
ATOM 739 O O . LEU A 1 98 ? 4.315 3.958 -6.741 1.00 97.00 98 LEU A O 1
ATOM 743 N N . THR A 1 99 ? 5.656 5.219 -7.999 1.00 97.88 99 THR A N 1
ATOM 744 C CA . THR A 1 99 ? 6.130 6.045 -6.875 1.00 97.88 99 THR A CA 1
ATOM 745 C C . THR A 1 99 ? 4.987 6.814 -6.208 1.00 97.88 99 THR A C 1
ATOM 747 O O . THR A 1 99 ? 4.949 6.945 -4.982 1.00 97.88 99 THR A O 1
ATOM 750 N N . SER A 1 100 ? 4.043 7.327 -6.999 1.00 97.62 100 SER A N 1
ATOM 751 C CA . SER A 1 100 ? 2.869 8.036 -6.482 1.00 97.62 100 SER A CA 1
ATOM 752 C C . SER A 1 100 ? 1.898 7.084 -5.779 1.00 97.62 100 SER A C 1
ATOM 754 O O . SER A 1 100 ? 1.405 7.402 -4.697 1.00 97.62 100 SER A O 1
ATOM 756 N N . GLU A 1 101 ? 1.680 5.893 -6.341 1.00 97.50 101 GLU A N 1
ATOM 757 C CA . GLU A 1 101 ? 0.862 4.838 -5.730 1.00 97.50 101 GLU A CA 1
ATOM 758 C C . GLU A 1 101 ? 1.458 4.345 -4.407 1.00 97.50 101 GLU A C 1
ATOM 760 O O . GLU A 1 101 ? 0.736 4.231 -3.418 1.00 97.50 101 GLU A O 1
ATOM 765 N N . VAL A 1 102 ? 2.778 4.139 -4.340 1.00 97.88 102 VAL A N 1
ATOM 766 C CA . VAL A 1 102 ? 3.482 3.760 -3.103 1.00 97.88 102 VAL A CA 1
ATOM 767 C C . VAL A 1 102 ? 3.267 4.801 -2.006 1.00 97.88 102 VAL A C 1
ATOM 769 O O . VAL A 1 102 ? 2.960 4.435 -0.872 1.00 97.88 102 VAL A O 1
ATOM 772 N N . LYS A 1 103 ? 3.375 6.098 -2.326 1.00 97.44 103 LYS A N 1
ATOM 773 C CA . LYS A 1 103 ? 3.108 7.172 -1.354 1.00 97.44 103 LYS A CA 1
ATOM 774 C C . LYS A 1 103 ? 1.658 7.146 -0.872 1.00 97.44 103 LYS A C 1
ATOM 776 O O . LYS A 1 103 ? 1.422 7.143 0.333 1.00 97.44 103 LYS A O 1
ATOM 781 N N . ALA A 1 104 ? 0.698 7.053 -1.793 1.00 97.62 104 ALA A N 1
ATOM 782 C CA . ALA A 1 104 ? -0.722 7.014 -1.451 1.00 97.62 104 ALA A CA 1
ATOM 783 C C . ALA A 1 104 ? -1.080 5.801 -0.573 1.00 97.62 104 ALA A C 1
ATOM 785 O O . ALA A 1 104 ? -1.810 5.937 0.412 1.00 97.62 104 ALA A O 1
ATOM 786 N N . LEU A 1 105 ? -0.540 4.622 -0.896 1.00 97.56 105 LEU A N 1
ATOM 787 C CA . LEU A 1 105 ? -0.731 3.405 -0.110 1.00 97.56 105 LEU A CA 1
ATOM 788 C C . LEU A 1 105 ? -0.060 3.505 1.262 1.00 97.56 105 LEU A C 1
ATOM 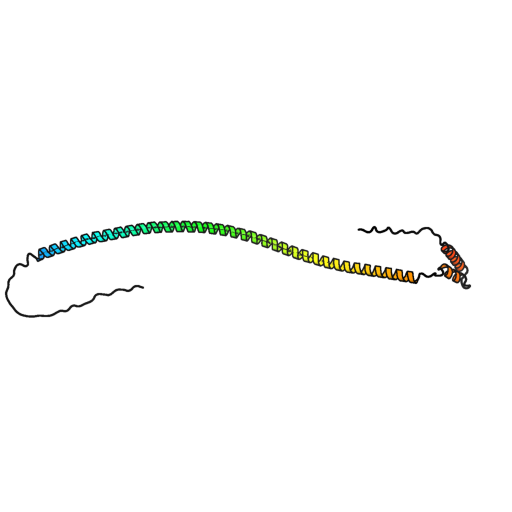790 O O . LEU A 1 105 ? -0.667 3.117 2.257 1.00 97.56 105 LEU A O 1
ATOM 794 N N . SER A 1 106 ? 1.146 4.071 1.346 1.00 97.50 106 SER A N 1
ATOM 795 C CA . SER A 1 106 ? 1.831 4.312 2.621 1.00 97.50 106 SER A CA 1
ATOM 796 C C . SER A 1 106 ? 1.015 5.232 3.538 1.00 97.50 106 SER A C 1
ATOM 798 O O . SER A 1 106 ? 0.833 4.927 4.718 1.00 97.50 106 SER A O 1
ATOM 800 N N . ASP A 1 107 ? 0.455 6.316 2.998 1.00 97.69 107 ASP A N 1
ATOM 801 C CA . ASP A 1 107 ? -0.410 7.230 3.752 1.00 97.69 107 ASP A CA 1
ATOM 802 C C . ASP A 1 107 ? -1.708 6.547 4.206 1.00 97.69 107 ASP A C 1
ATOM 804 O O . ASP A 1 107 ? -2.176 6.760 5.329 1.00 97.69 107 ASP A O 1
ATOM 808 N N . ALA A 1 108 ? -2.299 5.706 3.352 1.00 97.31 108 ALA A N 1
ATOM 809 C CA . ALA A 1 108 ? -3.482 4.923 3.697 1.00 97.31 108 ALA A CA 1
ATOM 810 C C . ALA A 1 108 ? -3.189 3.920 4.825 1.00 97.31 108 ALA A C 1
ATOM 812 O O . ALA A 1 108 ? -3.975 3.820 5.768 1.00 97.31 108 ALA A O 1
ATOM 813 N N . ILE A 1 109 ? -2.042 3.233 4.777 1.00 97.88 109 ILE A N 1
ATOM 814 C CA . ILE A 1 109 ? -1.588 2.317 5.832 1.00 97.88 109 ILE A CA 1
ATOM 815 C C . ILE A 1 109 ? -1.399 3.071 7.151 1.00 97.88 109 ILE A C 1
ATOM 817 O O . ILE A 1 109 ? -1.886 2.620 8.188 1.00 97.88 109 ILE A O 1
ATOM 821 N N . ALA A 1 110 ? -0.754 4.241 7.130 1.00 97.62 110 ALA A N 1
ATOM 822 C CA . ALA A 1 110 ? -0.567 5.055 8.330 1.00 97.62 110 ALA A CA 1
ATOM 823 C C . ALA A 1 110 ? -1.911 5.464 8.960 1.00 97.62 110 ALA A C 1
ATOM 825 O O . ALA A 1 110 ? -2.110 5.300 10.165 1.00 97.62 110 ALA A O 1
ATOM 826 N N . LYS A 1 111 ? -2.870 5.923 8.143 1.00 97.50 111 LYS A N 1
ATOM 827 C CA . LYS A 1 111 ? -4.229 6.263 8.601 1.00 97.50 111 LYS A CA 1
ATOM 828 C C . LYS A 1 111 ? -4.967 5.056 9.177 1.00 97.50 111 LYS A C 1
ATOM 830 O O . LYS A 1 111 ? -5.602 5.176 10.224 1.00 97.50 111 LYS A O 1
ATOM 835 N N . LEU A 1 112 ? -4.883 3.900 8.518 1.00 97.81 112 LEU A N 1
ATOM 836 C CA . LEU A 1 112 ? -5.517 2.667 8.987 1.00 97.81 112 LEU A CA 1
ATOM 837 C C . LEU A 1 112 ? -4.924 2.196 10.316 1.00 97.81 112 LEU A C 1
ATOM 839 O O . LEU A 1 112 ? -5.686 1.836 11.205 1.00 97.81 112 LEU A O 1
ATOM 843 N N . ASN A 1 113 ? -3.605 2.272 10.498 1.00 97.38 113 ASN A N 1
ATOM 844 C CA . ASN A 1 113 ? -2.961 1.919 11.766 1.00 97.38 113 ASN A CA 1
ATOM 845 C C . ASN A 1 113 ? -3.431 2.810 12.924 1.00 97.38 113 ASN A C 1
ATOM 847 O O . ASN A 1 113 ? -3.724 2.308 14.009 1.00 97.38 113 ASN A O 1
ATOM 851 N N . ILE A 1 114 ? -3.574 4.119 12.689 1.00 97.50 114 ILE A N 1
ATOM 852 C CA . ILE A 1 114 ? -4.141 5.040 13.686 1.00 97.50 114 ILE A CA 1
ATOM 853 C C . ILE A 1 114 ? -5.597 4.664 13.993 1.00 97.50 114 ILE A C 1
ATOM 855 O O . ILE A 1 114 ? -5.979 4.573 15.158 1.00 97.50 114 ILE A O 1
ATOM 859 N N . ALA A 1 115 ? -6.407 4.396 12.964 1.00 97.31 115 ALA A N 1
ATOM 860 C CA . ALA A 1 115 ? -7.804 4.009 13.143 1.00 97.31 115 ALA A CA 1
ATOM 861 C C . ALA A 1 115 ? -7.957 2.681 13.905 1.00 97.31 115 ALA A C 1
ATOM 863 O O . ALA A 1 115 ? -8.855 2.561 14.736 1.00 97.31 115 ALA A O 1
ATOM 864 N N . VAL A 1 116 ? -7.089 1.696 13.653 1.00 97.94 116 VAL A N 1
ATOM 865 C CA . VAL A 1 116 ? -7.062 0.423 14.389 1.00 97.94 116 VAL A CA 1
ATOM 866 C C . VAL A 1 116 ? -6.723 0.668 15.856 1.00 97.94 116 VAL A C 1
ATOM 868 O O . VAL A 1 116 ? -7.478 0.230 16.717 1.00 97.94 116 VAL A O 1
ATOM 871 N N . SER A 1 117 ? -5.666 1.432 16.144 1.00 97.50 117 SER A N 1
ATOM 872 C CA . SER A 1 117 ? -5.276 1.774 17.519 1.00 97.50 117 SER A CA 1
ATOM 873 C C . SER A 1 117 ? -6.409 2.469 18.288 1.00 97.50 117 SER A C 1
ATOM 875 O O . SER A 1 117 ? -6.754 2.070 19.403 1.00 97.50 117 SER A O 1
ATOM 877 N N . ASN A 1 118 ? -7.064 3.453 17.661 1.00 97.44 118 ASN A N 1
ATOM 878 C CA . ASN A 1 118 ? -8.200 4.151 18.263 1.00 97.44 118 ASN A CA 1
ATOM 879 C C . ASN A 1 118 ? -9.365 3.196 18.536 1.00 97.44 118 ASN A C 1
ATOM 881 O O . ASN A 1 118 ? -9.892 3.186 19.645 1.00 97.44 118 ASN A O 1
ATOM 885 N N . ARG A 1 119 ? -9.723 2.336 17.574 1.00 97.12 119 ARG A N 1
ATOM 886 C CA . ARG A 1 119 ? -10.806 1.359 17.759 1.00 97.12 119 ARG A CA 1
ATOM 887 C C . ARG A 1 119 ? -10.491 0.308 18.813 1.00 97.12 119 ARG A C 1
ATOM 889 O O . ARG A 1 119 ? -11.397 -0.122 19.518 1.00 97.12 119 ARG A O 1
ATOM 896 N N . GLU A 1 120 ? -9.240 -0.118 18.943 1.00 97.62 120 GLU A N 1
ATOM 897 C CA . GLU A 1 120 ? -8.832 -1.022 20.021 1.00 97.62 120 GLU A CA 1
ATOM 898 C C . GLU A 1 120 ? -8.950 -0.353 21.392 1.00 97.62 120 GLU A C 1
ATOM 900 O O . GLU A 1 120 ? -9.414 -0.986 22.343 1.00 97.62 120 GLU A O 1
ATOM 905 N N . SER A 1 121 ? -8.573 0.923 21.492 1.00 97.06 121 SER A N 1
ATOM 906 C CA . SER A 1 121 ? -8.751 1.721 22.708 1.00 97.06 121 SER A CA 1
ATOM 907 C C . SER A 1 121 ? -10.234 1.894 23.052 1.00 97.06 121 SER A C 1
ATOM 909 O O . SER A 1 121 ? -10.660 1.545 24.151 1.00 97.06 121 SER A O 1
ATOM 911 N N . GLU A 1 122 ? -11.048 2.329 22.087 1.00 97.25 122 GLU A N 1
ATOM 912 C CA . GLU A 1 122 ? -12.498 2.489 22.241 1.00 97.25 122 GLU A CA 1
ATOM 913 C C . GLU A 1 122 ? -13.175 1.175 22.632 1.00 97.25 122 GLU A C 1
ATOM 915 O O . GLU A 1 122 ? -14.010 1.158 23.533 1.00 97.25 122 GLU A O 1
ATOM 920 N N . LYS A 1 123 ? -12.781 0.054 22.014 1.00 97.69 123 LYS A N 1
ATOM 921 C CA . LYS A 1 123 ? -13.296 -1.273 22.365 1.00 97.69 123 LYS A CA 1
ATOM 922 C C . LYS A 1 123 ? -12.994 -1.617 23.820 1.00 97.69 123 LYS A C 1
ATOM 924 O O . LYS A 1 123 ? -13.887 -2.086 24.513 1.00 97.69 123 LYS A O 1
ATOM 929 N N . LYS A 1 124 ? -11.767 -1.377 24.297 1.00 97.00 124 LYS A N 1
ATOM 930 C CA . LYS A 1 124 ? -11.400 -1.630 25.702 1.00 97.00 124 LYS A CA 1
ATOM 931 C C . LYS A 1 124 ? -12.232 -0.783 26.659 1.00 97.00 124 LYS A C 1
ATOM 933 O O . LYS A 1 124 ? -12.737 -1.320 27.639 1.00 97.00 124 LYS A O 1
ATOM 938 N N . VAL A 1 125 ? -12.406 0.504 26.356 1.00 97.06 125 VAL A N 1
ATOM 939 C CA . VAL A 1 125 ? -13.228 1.414 27.168 1.00 97.06 125 VAL A CA 1
ATOM 940 C C . VAL A 1 125 ? -14.684 0.949 27.197 1.00 97.06 125 VAL A C 1
ATOM 942 O O . VAL A 1 125 ? -15.249 0.810 28.276 1.00 97.06 125 VAL A O 1
ATOM 945 N N . GLN A 1 126 ? -15.274 0.630 26.042 1.00 97.50 126 GLN A N 1
ATOM 946 C CA . GLN A 1 126 ? -16.654 0.142 25.969 1.00 97.50 126 GLN A CA 1
ATOM 947 C C . GLN A 1 126 ? -16.838 -1.203 26.675 1.00 97.50 126 GLN A C 1
ATOM 949 O O . GLN A 1 126 ? -17.861 -1.416 27.316 1.00 97.50 126 GLN A O 1
ATOM 954 N N . THR A 1 127 ? -15.874 -2.121 26.575 1.00 97.75 127 THR A N 1
ATOM 955 C CA . THR A 1 127 ? -15.925 -3.395 27.302 1.00 97.75 127 THR A CA 1
ATOM 956 C C . THR A 1 127 ? -15.866 -3.169 28.809 1.00 97.75 127 THR A C 1
ATOM 958 O O . THR A 1 127 ? -16.715 -3.701 29.515 1.00 97.75 127 THR A O 1
ATOM 961 N N . ALA A 1 128 ? -14.950 -2.327 29.293 1.00 97.25 128 ALA A N 1
ATOM 962 C CA . ALA A 1 128 ? -14.862 -1.996 30.714 1.00 97.25 128 ALA A CA 1
ATOM 963 C C . ALA A 1 128 ? -16.142 -1.317 31.230 1.00 97.25 128 ALA A C 1
ATOM 965 O O . ALA A 1 128 ? -16.617 -1.641 32.314 1.00 97.25 128 ALA A O 1
ATOM 966 N N . GLN A 1 129 ? -16.730 -0.418 30.435 1.00 97.88 129 GLN A N 1
ATOM 967 C CA . GLN A 1 129 ? -18.002 0.219 30.766 1.00 97.88 129 GLN A CA 1
ATOM 968 C C . GLN A 1 129 ? -19.143 -0.804 30.838 1.00 97.88 129 GLN A C 1
ATOM 970 O O . GLN A 1 129 ? -19.866 -0.823 31.825 1.00 97.88 129 GLN A O 1
ATOM 975 N N . ARG A 1 130 ? -19.263 -1.708 29.856 1.00 97.44 130 ARG A N 1
ATOM 976 C CA . ARG A 1 130 ? -20.282 -2.771 29.879 1.00 97.44 130 ARG A CA 1
ATOM 977 C C . ARG A 1 130 ? -20.125 -3.709 31.070 1.00 97.44 130 ARG A C 1
ATOM 979 O O . ARG A 1 130 ? -21.124 -4.138 31.629 1.00 97.44 130 ARG A O 1
ATOM 986 N N . GLU A 1 131 ? -18.896 -4.050 31.448 1.00 97.56 131 GLU A N 1
ATOM 987 C CA . GLU A 1 131 ? -18.631 -4.881 32.628 1.00 97.56 131 GLU A CA 1
ATOM 988 C C . GLU A 1 131 ? -19.027 -4.164 33.927 1.00 97.56 131 GLU A C 1
ATOM 990 O O . GLU A 1 131 ? -19.605 -4.791 34.816 1.00 97.56 131 GLU A O 1
ATOM 995 N N . ALA A 1 132 ? -18.757 -2.858 34.025 1.00 97.12 132 ALA A N 1
ATOM 996 C CA . ALA A 1 132 ? -19.165 -2.038 35.161 1.00 97.12 132 ALA A CA 1
ATOM 997 C C . ALA A 1 132 ? -20.694 -1.909 35.252 1.00 97.12 132 ALA A C 1
ATOM 999 O O . ALA A 1 132 ? -21.265 -2.256 36.282 1.00 97.12 132 ALA A O 1
ATOM 1000 N N . GLU A 1 133 ? -21.354 -1.517 34.160 1.00 96.75 133 GLU A N 1
ATOM 1001 C CA . GLU A 1 133 ? -22.816 -1.387 34.077 1.00 96.75 133 GLU A CA 1
ATOM 1002 C C . GLU A 1 133 ? -23.516 -2.724 34.348 1.00 96.75 133 GLU A C 1
ATOM 1004 O O . GLU A 1 133 ? -24.500 -2.774 35.074 1.00 96.75 133 GLU A O 1
ATOM 1009 N N . HIS A 1 134 ? -22.988 -3.835 33.828 1.00 97.62 134 HIS A N 1
ATOM 1010 C CA . HIS A 1 134 ? -23.535 -5.164 34.101 1.00 97.62 134 HIS A CA 1
ATOM 1011 C C . HIS A 1 134 ? -23.419 -5.541 35.582 1.00 97.62 134 HIS A C 1
ATOM 1013 O O . HIS A 1 134 ? -24.329 -6.145 36.145 1.00 97.62 134 HIS A O 1
ATOM 1019 N N . LYS A 1 135 ? -22.303 -5.195 36.232 1.00 97.25 135 LYS A N 1
ATOM 1020 C CA . LYS A 1 135 ? -22.131 -5.438 37.666 1.00 97.25 135 LYS A CA 1
ATOM 1021 C C . LYS A 1 135 ? -23.108 -4.602 38.497 1.00 97.25 135 LYS A C 1
ATOM 1023 O O . LYS A 1 135 ? -23.668 -5.130 39.452 1.00 97.25 135 LYS A O 1
ATOM 1028 N N . GLU A 1 136 ? -23.289 -3.331 38.150 1.00 96.94 136 GLU A N 1
ATOM 1029 C CA . GLU A 1 136 ? -24.260 -2.445 38.804 1.00 96.94 136 GLU A CA 1
ATOM 1030 C C . GLU A 1 136 ? -25.692 -2.951 38.599 1.00 96.94 136 GLU A C 1
ATOM 1032 O O . GLU A 1 136 ? -26.434 -3.071 39.569 1.00 96.94 136 GLU A O 1
ATOM 1037 N N . PHE A 1 137 ? -26.033 -3.375 37.379 1.00 97.50 137 PHE A N 1
ATOM 1038 C CA . PHE A 1 137 ? -27.331 -3.962 37.055 1.00 97.50 137 PHE A CA 1
ATOM 1039 C C . PHE A 1 137 ? -27.634 -5.220 37.878 1.00 97.50 137 PHE A C 1
ATOM 1041 O O . PHE A 1 137 ? -28.736 -5.354 38.394 1.00 97.50 137 PHE A O 1
ATOM 1048 N N . LEU A 1 138 ? -26.671 -6.135 38.036 1.00 97.56 138 LEU A N 1
ATOM 1049 C CA . LEU A 1 138 ? -26.872 -7.334 38.860 1.00 97.56 138 LEU A CA 1
ATOM 1050 C C . LEU A 1 138 ? -27.070 -7.007 40.345 1.00 97.56 138 LEU A C 1
ATOM 1052 O O . LEU A 1 138 ? -27.827 -7.695 41.021 1.00 97.56 138 LEU A O 1
ATOM 1056 N N . ALA A 1 139 ? -26.385 -5.982 40.858 1.00 96.81 139 ALA A N 1
ATOM 1057 C CA . ALA A 1 139 ? -26.582 -5.541 42.236 1.00 96.81 139 ALA A CA 1
ATOM 1058 C C . ALA A 1 139 ? -27.982 -4.935 42.426 1.00 96.81 139 ALA A C 1
ATOM 1060 O O . ALA A 1 139 ? -28.680 -5.289 43.369 1.00 96.81 139 ALA A O 1
ATOM 1061 N N . GLU A 1 140 ? -28.414 -4.083 41.495 1.00 96.06 140 GLU A N 1
ATOM 1062 C CA . GLU A 1 140 ? -29.746 -3.476 41.516 1.00 96.06 140 GLU A CA 1
ATOM 1063 C C . GLU A 1 140 ? -30.865 -4.523 41.336 1.00 96.06 140 GLU A C 1
ATOM 1065 O O . GLU A 1 140 ? -31.881 -4.475 42.028 1.00 96.06 140 GLU A O 1
ATOM 1070 N N . GLU A 1 141 ? -30.670 -5.516 40.464 1.00 96.94 141 GLU A N 1
ATOM 1071 C CA . GLU A 1 141 ? -31.609 -6.630 40.278 1.00 96.94 141 GLU A CA 1
ATOM 1072 C C . GLU A 1 141 ? -31.751 -7.474 41.549 1.00 96.94 141 GLU A C 1
ATOM 1074 O O . GLU A 1 141 ? -32.874 -7.799 41.943 1.00 96.94 141 GLU A O 1
ATOM 1079 N N . GLN A 1 142 ? -30.641 -7.747 42.243 1.00 96.69 142 GLN A N 1
ATOM 1080 C CA . GLN A 1 142 ? -30.672 -8.427 43.533 1.00 96.69 142 GLN A CA 1
ATOM 1081 C C . GLN A 1 142 ? -31.429 -7.603 44.588 1.00 96.69 142 GLN A C 1
ATOM 1083 O O . GLN A 1 142 ? -32.321 -8.142 45.244 1.00 96.69 142 GLN A O 1
ATOM 1088 N N . ASP A 1 143 ? -31.132 -6.308 44.724 1.00 96.56 143 ASP A N 1
ATOM 1089 C CA . ASP A 1 143 ? -31.798 -5.422 45.689 1.00 96.56 143 ASP A CA 1
ATOM 1090 C C . ASP A 1 143 ? -33.319 -5.348 45.441 1.00 96.56 143 ASP A C 1
ATOM 1092 O O . ASP A 1 143 ? -34.128 -5.369 46.382 1.00 96.56 143 ASP A O 1
ATOM 1096 N N . PHE A 1 144 ? -33.743 -5.319 44.172 1.00 94.81 144 PHE A N 1
ATOM 1097 C CA . PHE A 1 144 ? -35.160 -5.377 43.814 1.00 94.81 144 PHE A CA 1
ATOM 1098 C C . PHE A 1 144 ? -35.781 -6.747 44.086 1.00 94.81 144 PHE A C 1
ATOM 1100 O O . PHE A 1 144 ? -36.882 -6.801 44.639 1.00 94.81 144 PHE A O 1
ATOM 1107 N N . SER A 1 145 ? -35.097 -7.847 43.763 1.00 96.31 145 SER A N 1
ATOM 1108 C CA . SER A 1 145 ? -35.585 -9.196 44.067 1.00 96.31 145 SER A CA 1
ATOM 1109 C C . SER A 1 145 ? -35.770 -9.398 45.575 1.00 96.31 145 SER A C 1
ATOM 1111 O O . SER A 1 145 ? -36.782 -9.952 46.006 1.00 96.31 145 SER A O 1
ATOM 1113 N N . GLU A 1 146 ? -34.828 -8.924 46.393 1.00 95.50 146 GLU A N 1
ATOM 1114 C CA . GLU A 1 146 ? -34.923 -8.978 47.855 1.00 95.50 146 GLU A CA 1
ATOM 1115 C C . GLU A 1 146 ? -36.077 -8.113 48.385 1.00 95.50 146 GLU A C 1
ATOM 1117 O O . GLU A 1 146 ? -36.786 -8.519 49.312 1.00 95.50 146 GLU A O 1
ATOM 1122 N N . SER A 1 147 ? -36.315 -6.950 47.770 1.00 95.81 147 SER A N 1
ATOM 1123 C CA . SER A 1 147 ? -37.441 -6.072 48.105 1.00 95.81 147 SER A CA 1
ATOM 1124 C C . SER A 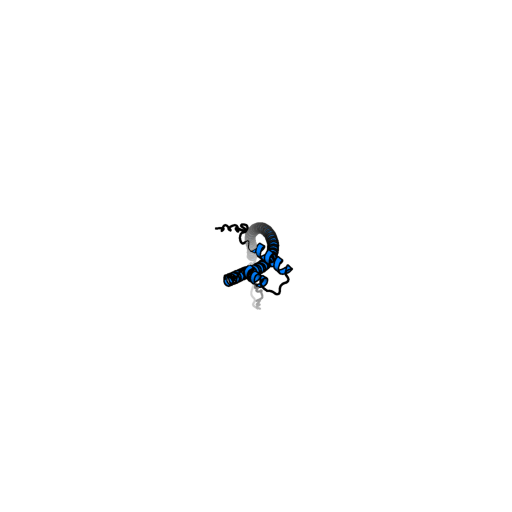1 147 ? -38.793 -6.716 47.783 1.00 95.81 147 SER A C 1
ATOM 1126 O O . SER A 1 147 ? -39.704 -6.668 48.611 1.00 95.81 147 SER A O 1
ATOM 1128 N N . VAL A 1 148 ? -38.928 -7.357 46.617 1.00 95.94 148 VAL A N 1
ATOM 1129 C CA . VAL A 1 148 ? -40.152 -8.079 46.223 1.00 95.94 148 VAL A CA 1
ATOM 1130 C C . VAL A 1 148 ? -40.425 -9.242 47.179 1.00 95.94 148 VAL A C 1
ATOM 1132 O O . VAL A 1 148 ? -41.531 -9.360 47.701 1.00 95.94 148 VAL A O 1
ATOM 1135 N N . ASP A 1 149 ? -39.408 -10.041 47.502 1.00 95.56 149 ASP A N 1
ATOM 1136 C CA . ASP A 1 149 ? -39.528 -11.155 48.450 1.00 95.56 149 ASP A CA 1
ATOM 1137 C C . ASP A 1 149 ? -39.861 -10.670 49.880 1.00 95.56 149 ASP A C 1
ATOM 1139 O O . ASP A 1 149 ? -40.652 -11.280 50.607 1.00 95.56 149 ASP A O 1
ATOM 1143 N N . ALA A 1 150 ? -39.330 -9.516 50.300 1.00 94.81 150 ALA A N 1
ATOM 1144 C CA . ALA A 1 150 ? -39.717 -8.888 51.562 1.00 94.81 150 ALA A CA 1
ATOM 1145 C C . ALA A 1 150 ? -41.193 -8.455 51.581 1.00 94.81 150 ALA A C 1
ATOM 1147 O O . ALA A 1 150 ? -41.870 -8.674 52.593 1.00 94.81 150 ALA A O 1
ATOM 1148 N N . LEU A 1 151 ? -41.700 -7.885 50.483 1.00 93.50 151 LEU A N 1
ATOM 1149 C CA . LEU A 1 151 ? -43.113 -7.526 50.341 1.00 93.50 151 LEU A CA 1
ATOM 1150 C C . LEU A 1 151 ? -44.010 -8.770 50.358 1.00 93.50 151 LEU A C 1
ATOM 1152 O O . LEU A 1 151 ? -45.002 -8.781 51.087 1.00 93.50 151 LEU A O 1
ATOM 1156 N N . ASP A 1 152 ? -43.633 -9.846 49.666 1.00 93.19 152 ASP A N 1
ATOM 1157 C CA . ASP A 1 152 ? -44.380 -11.110 49.678 1.00 93.19 152 ASP A CA 1
ATOM 1158 C C . ASP A 1 152 ? -44.447 -11.726 51.079 1.00 93.19 152 ASP A C 1
ATOM 1160 O O . ASP A 1 152 ? -45.514 -12.143 51.545 1.00 93.19 152 ASP A O 1
ATOM 1164 N N . ARG A 1 153 ? -43.329 -11.730 51.817 1.00 92.19 153 ARG A N 1
ATOM 1165 C CA . ARG A 1 153 ? -43.330 -12.150 53.225 1.00 92.19 153 ARG A CA 1
ATOM 1166 C C . ARG A 1 153 ? -44.220 -11.264 54.089 1.00 92.19 153 ARG A C 1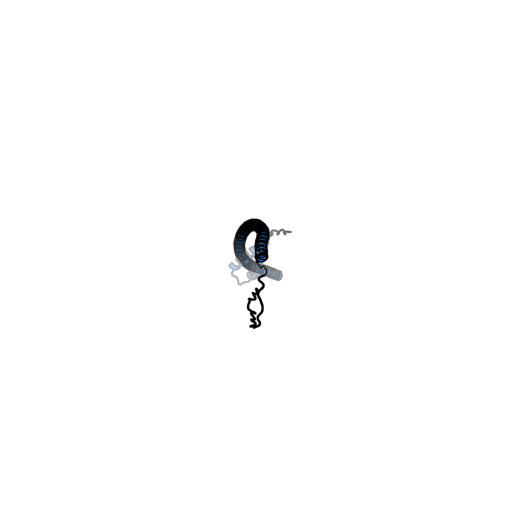
ATOM 1168 O O . ARG A 1 153 ? -44.929 -11.789 54.949 1.00 92.19 153 ARG A O 1
ATOM 1175 N N . ALA A 1 154 ? -44.192 -9.946 53.889 1.00 92.06 154 ALA A N 1
ATOM 1176 C CA . ALA A 1 154 ? -45.040 -9.019 54.633 1.00 92.06 154 ALA A CA 1
ATOM 1177 C C . ALA A 1 154 ? -46.527 -9.297 54.369 1.00 92.06 154 ALA A C 1
ATOM 1179 O O . ALA A 1 154 ? -47.302 -9.387 55.322 1.00 92.06 154 ALA A O 1
ATOM 1180 N N . ILE A 1 155 ? -46.908 -9.533 53.109 1.00 89.56 155 ILE A N 1
ATOM 1181 C CA . ILE A 1 155 ? -48.270 -9.924 52.723 1.00 89.56 155 ILE A CA 1
ATOM 1182 C C . ILE A 1 155 ? -48.665 -1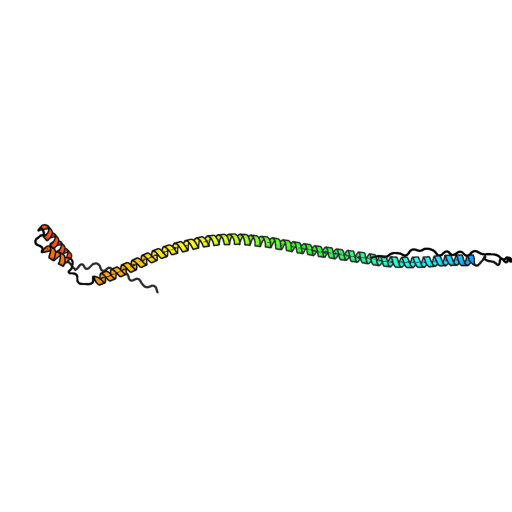1.234 53.412 1.00 89.56 155 ILE A C 1
ATOM 1184 O O . ILE A 1 155 ? -49.723 -11.295 54.035 1.00 89.56 155 ILE A O 1
ATOM 1188 N N . GLN A 1 156 ? -47.810 -12.261 53.393 1.00 91.00 156 GLN A N 1
ATOM 1189 C CA . GLN A 1 156 ? -48.101 -13.530 54.070 1.00 91.00 156 GLN A CA 1
ATOM 1190 C C . GLN A 1 156 ? -48.259 -13.378 55.589 1.00 91.00 156 GLN A C 1
ATOM 1192 O O . GLN A 1 156 ? -49.089 -14.058 56.195 1.00 91.00 156 GLN A O 1
ATOM 1197 N N . VAL A 1 157 ? -47.454 -12.527 56.234 1.00 89.31 157 VAL A N 1
ATOM 1198 C CA . VAL A 1 157 ? -47.576 -12.255 57.675 1.00 89.31 157 VAL A CA 1
ATOM 1199 C C . VAL A 1 157 ? -48.874 -11.514 57.972 1.00 89.31 157 VAL A C 1
ATOM 1201 O O . VAL A 1 157 ? -49.569 -11.906 58.907 1.00 89.31 157 VAL A O 1
ATOM 1204 N N . LEU A 1 158 ? -49.221 -10.500 57.177 1.00 84.06 158 LEU A N 1
ATOM 1205 C CA . LEU A 1 158 ? -50.479 -9.767 57.319 1.00 84.06 158 LEU A CA 1
ATOM 1206 C C . LEU A 1 158 ? -51.684 -10.695 57.118 1.00 84.06 158 LEU A C 1
ATOM 1208 O O . LEU A 1 158 ? -52.560 -10.710 57.971 1.00 84.06 158 LEU A O 1
ATOM 1212 N N . GLN A 1 159 ? -51.672 -11.558 56.098 1.00 85.50 159 GLN A N 1
ATOM 1213 C CA . GLN A 1 159 ? -52.714 -12.571 55.873 1.00 85.50 159 GLN A CA 1
ATOM 1214 C C . GLN A 1 159 ? -52.821 -13.583 57.025 1.00 85.50 159 GLN A C 1
ATOM 1216 O O . GLN A 1 159 ? -53.915 -13.965 57.423 1.00 85.50 159 GLN A O 1
ATOM 1221 N N . LYS A 1 160 ? -51.696 -14.022 57.607 1.00 82.62 160 LYS A N 1
ATOM 1222 C CA . LYS A 1 160 ? -51.701 -14.908 58.790 1.00 82.62 160 LYS A CA 1
ATOM 1223 C C . LYS A 1 160 ? -52.185 -14.206 60.060 1.00 82.62 160 LYS A C 1
ATOM 1225 O O . LYS A 1 160 ? -52.616 -14.875 60.997 1.00 82.62 160 LYS A O 1
ATOM 1230 N N . GLN A 1 161 ? -52.045 -12.885 60.126 1.00 75.31 161 GLN A N 1
ATOM 1231 C CA . GLN A 1 161 ? -52.518 -12.049 61.227 1.00 75.31 161 GLN A CA 1
ATOM 1232 C C . GLN A 1 161 ? -53.925 -11.488 60.989 1.00 75.31 161 GLN A C 1
ATOM 1234 O O . GLN A 1 161 ? -54.420 -10.765 61.851 1.00 75.31 161 GLN A O 1
ATOM 1239 N N . ASP A 1 162 ? -54.569 -11.861 59.880 1.00 66.81 162 ASP A N 1
ATOM 1240 C CA . ASP A 1 162 ? -55.931 -11.477 59.507 1.00 66.81 162 ASP A CA 1
ATOM 1241 C C . ASP A 1 162 ? -56.960 -12.308 60.295 1.00 66.81 162 ASP A C 1
ATOM 1243 O O . ASP A 1 162 ? -57.709 -13.137 59.780 1.00 66.81 162 ASP A O 1
ATOM 1247 N N . TYR A 1 163 ? -56.910 -12.158 61.614 1.00 69.25 163 TYR A N 1
ATOM 1248 C CA . TYR A 1 163 ? -57.902 -12.653 62.555 1.00 69.25 163 TYR A CA 1
ATOM 1249 C C . TYR A 1 163 ? -58.244 -11.522 63.521 1.00 69.25 163 TYR A C 1
ATOM 1251 O O . TYR A 1 163 ? -57.380 -10.711 63.864 1.00 69.25 163 TYR A O 1
ATOM 1259 N N . ASP A 1 164 ? -59.492 -11.479 63.990 1.00 59.53 164 ASP A N 1
ATOM 1260 C CA . ASP A 1 164 ? -59.947 -10.487 64.964 1.00 59.53 164 ASP A CA 1
ATOM 1261 C C . ASP A 1 164 ? -59.108 -10.577 66.245 1.00 59.53 164 ASP A C 1
ATOM 1263 O O . ASP A 1 164 ? -59.333 -11.413 67.127 1.00 59.53 164 ASP A O 1
ATOM 1267 N N . ARG A 1 165 ? -58.105 -9.703 66.366 1.00 61.62 165 ARG A N 1
ATOM 1268 C CA . ARG A 1 165 ? -57.461 -9.462 67.651 1.00 61.62 165 ARG A CA 1
ATOM 1269 C C . ARG A 1 165 ? -58.424 -8.640 68.496 1.00 61.62 165 ARG A C 1
ATOM 1271 O O . ARG A 1 165 ? -58.906 -7.614 68.012 1.00 61.62 165 ARG A O 1
ATOM 1278 N N . PRO A 1 166 ? -58.642 -8.994 69.777 1.00 58.34 166 PRO A N 1
ATOM 1279 C CA . PRO A 1 166 ? -59.193 -8.028 70.712 1.00 58.34 166 PRO A CA 1
ATOM 1280 C C . PRO A 1 166 ? -58.273 -6.811 70.628 1.00 58.34 166 PRO A C 1
ATOM 1282 O O . PRO A 1 166 ? -57.064 -6.931 70.846 1.00 58.34 166 PRO A O 1
ATOM 1285 N N . SER A 1 167 ? -58.819 -5.683 70.168 1.00 59.41 167 SER A N 1
ATOM 1286 C CA . SER A 1 167 ? -58.039 -4.481 69.877 1.00 59.41 167 SER A CA 1
ATOM 1287 C C . SER A 1 167 ? -57.133 -4.156 71.066 1.00 59.41 167 SER A C 1
ATOM 1289 O O . SER A 1 167 ? -57.453 -4.505 72.203 1.00 59.41 167 SER A O 1
ATOM 1291 N N . ALA A 1 168 ? -56.000 -3.481 70.853 1.00 61.16 168 ALA A N 1
ATOM 1292 C CA . ALA A 1 168 ? -55.096 -3.119 71.954 1.00 61.16 168 ALA A CA 1
ATOM 1293 C C . ALA A 1 168 ? -55.840 -2.457 73.140 1.00 61.16 168 ALA A C 1
ATOM 1295 O O . ALA A 1 168 ? -55.440 -2.610 74.293 1.00 61.16 168 ALA A O 1
ATOM 1296 N N . SER A 1 169 ? -56.981 -1.810 72.863 1.00 59.19 169 SER A N 1
ATOM 1297 C CA . SER A 1 169 ? -57.917 -1.282 73.856 1.00 59.19 169 SER A CA 1
ATOM 1298 C C . SER A 1 169 ? -58.538 -2.340 74.790 1.00 59.19 169 SER A C 1
ATOM 1300 O O . SER A 1 169 ? -58.648 -2.088 75.985 1.00 59.19 169 SER A O 1
ATOM 1302 N N . ALA A 1 170 ? -58.870 -3.544 74.315 1.00 61.84 170 ALA A N 1
ATOM 1303 C CA . ALA A 1 170 ? -59.431 -4.633 75.120 1.00 61.84 170 ALA A CA 1
ATOM 1304 C C . ALA A 1 170 ? -58.400 -5.253 76.084 1.00 61.84 170 ALA A C 1
ATOM 1306 O O . ALA A 1 170 ? -58.721 -5.533 77.239 1.00 61.84 170 ALA A O 1
ATOM 1307 N N . ALA A 1 171 ? -57.140 -5.392 75.658 1.00 65.69 171 ALA A N 1
ATOM 1308 C CA . ALA A 1 171 ? -56.050 -5.817 76.543 1.00 65.69 171 ALA A CA 1
ATOM 1309 C C . ALA A 1 171 ? -55.709 -4.736 77.593 1.00 65.69 171 ALA A C 1
ATOM 1311 O O . ALA A 1 171 ? -55.470 -5.045 78.762 1.00 65.69 171 ALA A O 1
ATOM 1312 N N . LEU A 1 172 ? -55.754 -3.456 77.204 1.00 65.88 172 LEU A N 1
ATOM 1313 C CA . LEU A 1 172 ? -55.577 -2.316 78.113 1.00 65.88 172 LEU A CA 1
ATOM 1314 C C . LEU A 1 172 ? -56.717 -2.191 79.134 1.00 65.88 172 LEU A C 1
ATOM 1316 O O . LEU A 1 172 ? -56.452 -1.895 80.300 1.00 65.88 172 LEU A O 1
ATOM 1320 N N . LEU A 1 173 ? -57.961 -2.485 78.741 1.00 67.62 173 LEU A N 1
ATOM 1321 C CA . LEU A 1 173 ? -59.106 -2.545 79.654 1.00 67.62 173 LEU A CA 1
ATOM 1322 C C . LEU A 1 173 ? -58.913 -3.622 80.733 1.00 67.62 173 LEU A C 1
ATOM 1324 O O . LEU A 1 173 ? -59.192 -3.370 81.906 1.00 67.62 173 LEU A O 1
ATOM 1328 N N . GLN A 1 174 ? -58.357 -4.784 80.381 1.00 68.62 174 GLN A N 1
ATOM 1329 C CA . GLN A 1 174 ? -58.059 -5.846 81.346 1.00 68.62 174 GLN A CA 1
ATOM 1330 C C . GLN A 1 174 ? -56.985 -5.430 82.362 1.00 68.62 174 GLN A C 1
ATOM 1332 O O . GLN A 1 174 ? -57.146 -5.675 83.557 1.00 68.62 174 GLN A O 1
ATOM 1337 N N . VAL A 1 175 ? -55.921 -4.753 81.917 1.00 70.44 175 VAL A N 1
ATOM 1338 C CA . VAL A 1 175 ? -54.870 -4.230 82.809 1.00 70.44 175 VAL A CA 1
ATOM 1339 C C . VAL A 1 175 ? -55.415 -3.104 83.694 1.00 70.44 175 VAL A C 1
ATOM 1341 O O . VAL A 1 175 ? -55.131 -3.076 84.887 1.00 70.44 175 VAL A O 1
ATOM 1344 N N . SER A 1 176 ? -56.273 -2.228 83.160 1.00 67.31 176 SER A N 1
ATOM 1345 C CA . SER A 1 176 ? -56.899 -1.131 83.919 1.00 67.31 176 SER A CA 1
ATOM 1346 C C . SER A 1 176 ? -57.840 -1.591 85.049 1.00 67.31 176 SER A C 1
ATOM 1348 O O . SER A 1 176 ? -58.139 -0.815 85.962 1.00 67.31 176 SER A O 1
ATOM 1350 N N . ASN A 1 177 ? -58.281 -2.854 85.006 1.00 68.50 177 ASN A N 1
ATOM 1351 C CA . ASN A 1 177 ? -59.139 -3.490 86.007 1.00 68.50 177 ASN A CA 1
ATOM 1352 C C . ASN A 1 177 ? -58.369 -4.327 87.046 1.00 68.50 177 ASN A C 1
ATOM 1354 O O . ASN A 1 177 ? -58.992 -4.916 87.926 1.00 68.50 177 ASN A O 1
ATOM 1358 N N . MET A 1 178 ? -57.032 -4.374 86.987 1.00 75.00 178 MET A N 1
ATOM 1359 C CA . MET A 1 178 ? -56.216 -5.033 88.011 1.00 75.00 178 MET A CA 1
ATOM 1360 C C . MET A 1 178 ? -56.036 -4.133 89.245 1.00 75.00 178 MET A C 1
ATOM 1362 O O . MET A 1 178 ? -55.618 -2.984 89.141 1.00 75.00 178 MET A O 1
ATOM 1366 N N . GLU A 1 179 ? -56.273 -4.683 90.439 1.00 68.31 179 GLU A N 1
ATOM 1367 C CA . GLU A 1 179 ? -56.277 -3.969 91.734 1.00 68.31 179 GLU A CA 1
ATOM 1368 C C . GLU A 1 179 ? -54.886 -3.490 92.209 1.00 68.31 179 GLU A C 1
ATOM 1370 O O . GLU A 1 179 ? -54.746 -2.812 93.221 1.00 68.31 179 GLU A O 1
ATOM 1375 N N . ARG A 1 180 ? -53.824 -3.819 91.463 1.00 73.62 180 ARG A N 1
ATOM 1376 C CA . ARG A 1 180 ? -52.420 -3.603 91.855 1.00 73.62 180 ARG A CA 1
ATOM 1377 C C . ARG A 1 180 ? -51.769 -2.367 91.213 1.00 73.62 180 ARG A C 1
ATOM 1379 O O . ARG A 1 180 ? -50.546 -2.236 91.252 1.00 73.62 180 ARG A O 1
ATOM 1386 N N . ILE A 1 181 ? -52.559 -1.478 90.609 1.00 74.69 181 ILE A N 1
ATOM 1387 C CA . ILE A 1 181 ? -52.081 -0.281 89.901 1.00 74.69 181 ILE A CA 1
ATOM 1388 C C . ILE A 1 181 ? -52.372 0.977 90.740 1.00 74.69 181 ILE A C 1
ATOM 1390 O O . ILE A 1 181 ? -53.503 1.150 91.189 1.00 74.69 181 ILE A O 1
ATOM 1394 N N . PRO A 1 182 ? -51.398 1.886 90.947 1.00 78.81 182 PRO A N 1
ATOM 1395 C CA . PRO A 1 182 ? -51.633 3.139 91.665 1.00 78.81 182 PRO A CA 1
ATOM 1396 C C . PRO A 1 182 ? -52.641 4.043 90.929 1.00 78.81 182 PRO A C 1
ATOM 1398 O O . PRO A 1 182 ? -52.579 4.180 89.708 1.00 78.81 182 PRO A O 1
ATOM 1401 N N . GLU A 1 183 ? -53.522 4.720 91.675 1.00 73.88 183 GLU A N 1
ATOM 1402 C CA . GLU A 1 183 ? -54.642 5.553 91.173 1.00 73.88 183 GLU A CA 1
ATOM 1403 C C . GLU A 1 183 ? -54.260 6.523 90.040 1.00 73.88 183 GLU A C 1
ATOM 1405 O O . GLU A 1 183 ? -54.976 6.675 89.050 1.00 73.88 183 GLU A O 1
ATOM 1410 N N . LYS A 1 184 ? -53.072 7.132 90.128 1.00 76.12 184 LYS A N 1
ATOM 1411 C CA . LYS A 1 184 ? -52.557 8.055 89.105 1.00 76.12 184 LYS A CA 1
ATOM 1412 C C . LYS A 1 184 ? -52.282 7.374 87.757 1.00 76.12 184 LYS A C 1
ATOM 1414 O O . LYS A 1 184 ? -52.436 8.003 86.719 1.00 76.12 184 LYS A O 1
ATOM 1419 N N . ALA A 1 185 ? -51.855 6.114 87.753 1.00 74.62 185 ALA A N 1
ATOM 1420 C CA . ALA A 1 185 ? -51.637 5.362 86.519 1.00 74.62 185 ALA A CA 1
ATOM 1421 C C . ALA A 1 185 ? -52.965 4.871 85.929 1.00 74.62 185 ALA A C 1
ATOM 1423 O O . ALA A 1 185 ? -53.115 4.839 84.710 1.00 74.62 185 ALA A O 1
ATOM 1424 N N . ARG A 1 186 ? -53.955 4.573 86.780 1.00 72.00 186 ARG A N 1
ATOM 1425 C CA . ARG A 1 186 ? -55.299 4.192 86.339 1.00 72.00 186 ARG A CA 1
ATOM 1426 C C . ARG A 1 186 ? -55.956 5.321 85.548 1.00 72.00 186 ARG A C 1
ATOM 1428 O O . ARG A 1 186 ? -56.364 5.081 84.422 1.00 72.00 186 ARG A O 1
ATOM 1435 N N . SER A 1 187 ? -55.951 6.553 86.062 1.00 75.94 187 SER A N 1
ATOM 1436 C CA . SER A 1 187 ? -56.553 7.709 85.375 1.00 75.94 187 SER A CA 1
ATOM 1437 C C . SER A 1 187 ? -55.908 8.035 84.021 1.00 75.94 187 SER A C 1
ATOM 1439 O O . SER A 1 187 ? -56.614 8.391 83.078 1.00 75.94 187 SER A O 1
ATOM 1441 N N . ILE A 1 188 ? -54.588 7.866 83.894 1.00 77.19 188 ILE A N 1
ATOM 1442 C CA . ILE A 1 188 ? -53.862 8.061 82.629 1.00 77.19 188 ILE A CA 1
ATOM 1443 C C . ILE A 1 188 ? -54.246 6.979 81.613 1.00 77.19 188 ILE A C 1
ATOM 1445 O O . ILE A 1 188 ? -54.472 7.289 80.445 1.00 77.19 188 ILE A O 1
ATOM 1449 N N . LEU A 1 189 ? -54.366 5.721 82.049 1.00 71.81 189 LEU A N 1
ATOM 1450 C CA . LEU A 1 189 ? -54.773 4.616 81.180 1.00 71.81 189 LEU A CA 1
ATOM 1451 C C . LEU A 1 189 ? -56.225 4.766 80.707 1.00 71.81 189 LEU A C 1
ATOM 1453 O O . LEU A 1 189 ? -56.490 4.561 79.525 1.00 71.81 189 LEU A O 1
ATOM 1457 N N . THR A 1 190 ? -57.155 5.187 81.572 1.00 73.50 190 THR A N 1
ATOM 1458 C CA . THR A 1 190 ? -58.550 5.437 81.165 1.00 73.50 190 THR A CA 1
ATOM 1459 C C . THR A 1 190 ? -58.657 6.608 80.189 1.00 73.50 190 THR A C 1
ATOM 1461 O O . THR A 1 190 ? -59.402 6.525 79.215 1.00 73.50 190 THR A O 1
ATOM 1464 N N . ALA A 1 191 ? -57.887 7.681 80.406 1.00 76.56 191 ALA A N 1
ATOM 1465 C CA . ALA A 1 191 ? -57.825 8.811 79.480 1.00 76.56 191 ALA A CA 1
ATOM 1466 C C . ALA A 1 191 ? -57.246 8.401 78.114 1.00 76.56 191 ALA A C 1
ATOM 1468 O O . ALA A 1 191 ? -57.769 8.794 77.074 1.00 76.56 191 ALA A O 1
ATOM 1469 N N . PHE A 1 192 ? -56.210 7.559 78.109 1.00 73.75 192 PHE A N 1
ATOM 1470 C CA . PHE A 1 192 ? -55.599 7.038 76.888 1.00 73.75 192 PHE A CA 1
ATOM 1471 C C . PHE A 1 192 ? -56.541 6.109 76.106 1.00 73.75 192 PHE A C 1
ATOM 1473 O O . PHE A 1 192 ? -56.669 6.250 74.892 1.00 73.75 192 PHE A O 1
ATOM 1480 N N . VAL A 1 193 ? -57.261 5.207 76.784 1.00 74.81 193 VAL A N 1
ATOM 1481 C CA . VAL A 1 193 ? -58.276 4.348 76.146 1.00 74.81 193 VAL A CA 1
ATOM 1482 C C . VAL A 1 193 ? -59.435 5.182 75.585 1.00 74.81 193 VAL A C 1
ATOM 1484 O O . VAL A 1 193 ? -59.888 4.907 74.478 1.00 74.81 193 VAL A O 1
ATOM 1487 N N . GLY A 1 194 ? -59.866 6.241 76.281 1.00 69.44 194 GLY A N 1
ATOM 1488 C CA . GLY A 1 194 ? -60.870 7.182 75.769 1.00 69.44 194 GLY A CA 1
ATOM 1489 C C . GLY A 1 194 ? -60.409 7.972 74.537 1.00 69.44 194 GLY A C 1
ATOM 1490 O O . GLY A 1 194 ? -61.218 8.260 73.661 1.00 69.44 194 GLY A O 1
ATOM 1491 N N . MET A 1 195 ? -59.112 8.275 74.432 1.00 67.06 195 MET A N 1
ATOM 1492 C CA . MET A 1 195 ? -58.517 8.943 73.268 1.00 67.06 195 MET A CA 1
ATOM 1493 C C . MET A 1 195 ? -58.335 7.997 72.064 1.00 67.06 195 MET A C 1
ATOM 1495 O O . MET A 1 195 ? -58.494 8.426 70.927 1.00 67.06 195 MET A O 1
ATOM 1499 N N . MET A 1 196 ? -58.038 6.713 72.301 1.00 60.06 196 MET A N 1
ATOM 1500 C CA . MET A 1 196 ? -57.892 5.670 71.266 1.00 60.06 196 MET A CA 1
ATOM 1501 C C . MET A 1 196 ? -59.223 5.047 70.809 1.00 60.06 196 MET A C 1
ATOM 1503 O O . MET A 1 196 ? -59.284 4.474 69.727 1.00 60.06 196 MET A O 1
ATOM 1507 N N . GLY A 1 197 ? -60.287 5.134 71.615 1.00 49.75 197 GLY A N 1
ATOM 1508 C CA . GLY A 1 197 ? -61.624 4.618 71.288 1.00 49.75 197 GLY A CA 1
ATOM 1509 C C . GLY A 1 197 ? -62.398 5.443 70.250 1.00 49.75 197 GLY A C 1
ATOM 1510 O O . GLY A 1 197 ? -63.502 5.062 69.872 1.00 49.75 197 GLY A O 1
ATOM 1511 N N . GLY A 1 198 ? -61.833 6.558 69.778 1.00 44.97 198 GLY A N 1
ATOM 1512 C CA . GLY A 1 198 ? -62.357 7.341 68.661 1.00 44.97 198 GLY A CA 1
ATOM 1513 C C . GLY A 1 198 ? -61.994 6.709 67.320 1.00 44.97 198 GLY A C 1
ATOM 1514 O O . GLY A 1 198 ? -61.145 7.227 66.602 1.00 44.97 198 GLY A O 1
ATOM 1515 N N . ALA A 1 199 ? -62.635 5.591 66.986 1.00 42.31 199 ALA A N 1
ATOM 1516 C CA . ALA A 1 199 ? -62.500 4.890 65.709 1.00 42.31 199 ALA A CA 1
ATOM 1517 C C . ALA A 1 199 ? -63.220 5.599 64.538 1.00 42.31 199 ALA A C 1
ATOM 1519 O O . ALA A 1 199 ? -63.768 4.931 63.674 1.00 42.31 199 ALA A O 1
ATOM 1520 N N . ASP A 1 200 ? -63.205 6.934 64.500 1.00 41.72 200 ASP A N 1
ATOM 1521 C CA . ASP A 1 200 ? -63.752 7.746 63.406 1.00 41.72 200 ASP A CA 1
ATOM 1522 C C . ASP A 1 200 ? -62.897 9.014 63.222 1.00 41.72 200 ASP A C 1
ATOM 1524 O O . ASP A 1 200 ? -63.284 10.128 63.578 1.00 41.72 200 ASP A O 1
ATOM 1528 N N . GLN A 1 201 ? -61.693 8.854 62.666 1.00 39.56 201 GLN A N 1
ATOM 1529 C CA . GLN A 1 201 ? -61.013 9.947 61.965 1.00 39.56 201 GLN A CA 1
ATOM 1530 C C . GLN A 1 201 ? -61.182 9.735 60.453 1.00 39.56 201 GLN A C 1
ATOM 1532 O O . GLN A 1 201 ? -60.493 8.891 59.874 1.00 39.56 201 GLN A O 1
ATOM 1537 N N . PRO A 1 202 ? -62.073 10.489 59.782 1.00 44.28 202 PRO A N 1
ATOM 1538 C CA . PRO A 1 202 ? -62.166 10.479 58.332 1.00 44.28 202 PRO A CA 1
ATOM 1539 C C . PRO A 1 202 ? -61.007 11.324 57.796 1.00 44.28 202 PRO A C 1
ATOM 1541 O O . PRO A 1 202 ? -61.084 12.551 57.813 1.00 44.28 202 PRO A O 1
ATOM 1544 N N . GLY A 1 203 ? -59.891 10.712 57.386 1.00 42.12 203 GLY A N 1
ATOM 1545 C CA . GLY A 1 203 ? -58.770 11.561 56.971 1.00 42.12 203 GLY A CA 1
ATOM 1546 C C . GLY A 1 203 ? -57.500 10.966 56.388 1.00 42.12 203 GLY A C 1
ATOM 1547 O O . GLY A 1 203 ? -56.581 11.746 56.170 1.00 42.12 203 GLY A O 1
ATOM 1548 N N . LEU A 1 204 ? -57.393 9.666 56.098 1.00 42.66 204 LEU A N 1
ATOM 1549 C CA . LEU A 1 204 ? -56.187 9.148 55.432 1.00 42.66 204 LEU A CA 1
ATOM 1550 C C . LEU A 1 204 ? -56.501 8.171 54.289 1.00 42.66 204 LEU A C 1
ATOM 1552 O O . LEU A 1 204 ? -55.994 7.056 54.228 1.00 42.66 204 LEU A O 1
ATOM 1556 N N . SER A 1 205 ? -57.330 8.609 53.341 1.00 41.28 205 SER A N 1
ATOM 1557 C CA . SER A 1 205 ? -57.381 7.998 52.011 1.00 41.28 205 SER A CA 1
ATOM 1558 C C . SER A 1 205 ? -56.194 8.501 51.183 1.00 41.28 205 SER A C 1
ATOM 1560 O O . SER A 1 205 ? -56.295 9.504 50.476 1.00 41.28 205 SER A O 1
ATOM 1562 N N . TYR A 1 206 ? -55.049 7.828 51.282 1.00 52.12 206 TYR A N 1
ATOM 1563 C CA . TYR A 1 206 ? -54.001 7.964 50.274 1.00 52.12 206 TYR A CA 1
ATOM 1564 C C . TYR A 1 206 ? -54.406 7.120 49.060 1.00 52.12 206 TYR A C 1
ATOM 1566 O O . TYR A 1 206 ? -54.274 5.899 49.071 1.00 52.12 206 TYR A O 1
ATOM 1574 N N . GLN A 1 207 ? -54.960 7.762 48.032 1.00 47.75 207 GLN A N 1
ATOM 1575 C CA . GLN A 1 207 ? -55.118 7.149 46.715 1.00 47.75 207 GLN A CA 1
ATOM 1576 C C . GLN A 1 207 ? -53.784 7.264 45.980 1.00 47.75 207 GLN A C 1
ATOM 1578 O O . GLN A 1 207 ? -53.367 8.357 45.598 1.00 47.75 207 GLN A O 1
ATOM 1583 N N . ALA A 1 208 ? -53.102 6.129 45.830 1.00 47.84 208 ALA A N 1
ATOM 1584 C CA . ALA A 1 208 ? -51.927 6.028 44.980 1.00 47.84 208 ALA A CA 1
ATOM 1585 C C . ALA A 1 208 ? -52.340 6.341 43.526 1.00 47.84 208 ALA A C 1
ATOM 1587 O O . ALA A 1 208 ? -53.331 5.775 43.058 1.00 47.84 208 ALA A O 1
ATOM 1588 N N . PRO A 1 209 ? -51.642 7.244 42.814 1.00 49.78 209 PRO A N 1
ATOM 1589 C CA . PRO A 1 209 ? -51.954 7.530 41.421 1.00 49.78 209 PRO A CA 1
ATOM 1590 C C . PRO A 1 209 ? -51.716 6.277 40.573 1.00 49.78 209 PRO A C 1
ATOM 1592 O O . PRO A 1 209 ? -50.634 5.690 40.610 1.00 49.78 209 PRO A O 1
ATOM 1595 N N . GLU A 1 210 ? -52.745 5.866 39.832 1.00 53.38 210 GLU A N 1
ATOM 1596 C CA . GLU A 1 210 ? -52.679 4.732 38.915 1.00 53.38 210 GLU A CA 1
ATOM 1597 C C . GLU A 1 210 ? -51.588 4.978 37.868 1.00 53.38 210 GLU A C 1
ATOM 1599 O O . GLU A 1 210 ? -51.587 5.981 37.148 1.00 53.38 210 GLU A O 1
ATOM 1604 N N . ALA A 1 211 ? -50.627 4.057 37.811 1.00 43.69 211 ALA A N 1
ATOM 1605 C CA . ALA A 1 211 ? -49.649 3.999 36.745 1.00 43.69 211 ALA A CA 1
ATOM 1606 C C . ALA A 1 211 ? -50.393 3.673 35.445 1.00 43.69 211 ALA A C 1
ATOM 1608 O O . ALA A 1 211 ? -50.826 2.541 35.238 1.00 43.69 211 ALA A O 1
ATOM 1609 N N . ASN A 1 212 ? -50.553 4.675 34.579 1.00 47.56 212 ASN A N 1
ATOM 1610 C CA . ASN A 1 212 ? -50.954 4.451 33.197 1.00 47.56 212 ASN A CA 1
ATOM 1611 C C . ASN A 1 212 ? -49.958 3.470 32.573 1.00 47.56 212 ASN A C 1
ATOM 1613 O O . ASN A 1 212 ? -48.772 3.777 32.433 1.00 47.56 212 ASN A O 1
ATOM 1617 N N . ALA A 1 213 ? -50.460 2.283 32.244 1.00 40.09 213 ALA A N 1
ATOM 1618 C CA . ALA A 1 213 ? -49.772 1.315 31.419 1.00 40.09 213 ALA A CA 1
ATOM 1619 C C . ALA A 1 213 ? -49.379 1.994 30.101 1.00 40.09 213 ALA A C 1
ATOM 1621 O O . ALA A 1 213 ? -50.230 2.537 29.395 1.00 40.09 213 ALA A O 1
ATOM 1622 N N . TYR A 1 214 ? -48.085 1.990 29.798 1.00 49.22 214 TYR A N 1
ATOM 1623 C CA . TYR A 1 214 ? -47.615 2.220 28.443 1.00 49.22 214 TYR A CA 1
ATOM 1624 C C . TYR A 1 214 ? -47.906 0.937 27.656 1.00 49.22 214 TYR A C 1
ATOM 1626 O O . TYR A 1 214 ? -47.288 -0.095 27.920 1.00 49.22 214 TYR A O 1
ATOM 1634 N N . GLU A 1 215 ? -48.881 1.003 26.750 1.00 49.12 215 GLU A N 1
ATOM 1635 C CA . GLU A 1 215 ? -48.832 0.237 25.497 1.00 49.12 215 GLU A CA 1
ATOM 1636 C C . GLU A 1 215 ? -47.908 0.948 24.500 1.00 49.12 215 GLU A C 1
ATOM 1638 O O . GLU A 1 215 ? -47.898 2.205 24.492 1.00 49.12 215 GLU A O 1
#

pLDDT: mean 76.66, std 22.54, range [28.95, 97.94]

Foldseek 3Di:
DDDDDDDDDDDDDDDDDDDDDDDDDPDDPPPPVVVVVVVVVVVVVVVVVVVVVVVVVVVVVVVVVVVVVVVVVVVVVVVVVVVVVVVVVVVVVVVVVVVVVVVVVVVVVVVVVVVVVVVVVVVVVVVVVCVVVVVVVVVVVVVVVVVVVVVVVVVVVVVVVPDDDPPPLNVLVVVLPDPPDDPVVSVVSVVVSVVVVPPDDPDDPPDDPDDDDDD

Radius of gyration: 73.13 Å; chains: 1; bounding box: 142×54×181 Å

Secondary structure (DSSP, 8-state):
-----------------------------SSHHHHHHHHHHHHHHHHHHHHHHHHHHHHHHHHHHHHHHHHHHHHHHHHHHHHHHHHHHHHHHHHHHHHHHHHHHHHHHHHHHHHHHHHHHHHHHHHHHHHHHHHHHHHHHHHHHHHHHHHHHHHHHHHHT-S----HHHHHHHHHT-TTS-HHHHHHHHHHHHHHT----------PPP-----

Organism: NCBI:txid73915

InterPro domains:
  IPR059991 Trichocyst matrix protein T1-F, coiled-coil [PF27870] (37-181)

Sequence (215 aa):
MRPYGVFVIMALAIFVGPPGAGAASSVSRGSQQSVAAVQKVIKMLTDMSVKVKKESNDEQVAFAQFTTWCSQESASFKDEIRKNSEEMDMLDAEIGKLTSEVKALSDAIAKLNIAVSNRESEKKVQTAQREAEHKEFLAEEQDFSESVDALDRAIQVLQKQDYDRPSASAALLQVSNMERIPEKARSILTAFVGMMGGADQPGLSYQAPEANAYE